Protein AF-A0A4Q6BND7-F1 (afdb_monomer)

Mean predicted aligned error: 11.12 Å

Solvent-accessible surface area (backbone atoms only — not comparable to full-atom values): 20100 Å² total; per-residue (Å²): 141,82,92,87,86,87,79,80,70,67,68,60,60,61,63,65,61,69,72,76,70,73,74,70,73,78,72,74,71,46,72,74,60,69,83,72,64,58,44,53,46,84,81,38,52,77,34,46,22,39,36,36,41,12,25,68,40,50,44,54,80,34,83,61,66,69,49,61,35,47,61,48,78,63,29,37,23,35,29,43,73,59,95,51,31,44,31,30,28,32,69,40,45,66,66,33,65,72,80,54,84,42,72,50,37,25,25,39,36,79,46,54,26,35,84,42,59,38,64,49,101,84,72,46,75,46,56,38,32,37,80,43,66,88,62,60,66,93,74,36,51,29,34,26,70,44,80,43,55,56,76,41,79,52,73,40,67,42,36,76,80,55,70,41,86,40,64,84,39,84,53,38,59,76,50,79,52,46,79,49,97,62,33,39,34,40,38,29,38,29,29,36,88,86,21,49,37,29,36,36,39,39,38,39,49,63,70,93,71,81,65,54,62,58,78,51,56,74,75,61,38,76,78,74,56,92,60,59,35,34,40,39,46,62,43,94,89,75,44,75,45,77,92,29,51,48,31,14,55,57,37,68,60,47,40,53,72,82,70,86,56,26,78,40,89,50,63,52,57,31,28,38,20,72,79,44,58,73,93,48,50,66,58,48,53,52,51,44,53,52,52,19,52,53,51,16,62,72,28,74,44,90,63,84,38,41,46,72,46,83,91,49,63,37,62,65,49,46,64,82,39,29,44,51,56,58,66,86,69,96,44,49,99,75,70,72,77,60,59,86,66,58,46,57,41,59,91,37,12,35,44,74,32

pLDDT: mean 79.33, std 15.73, range [39.25, 97.56]

Structure (mmCIF, N/CA/C/O backbone):
data_AF-A0A4Q6BND7-F1
#
_entry.id   AF-A0A4Q6BND7-F1
#
loop_
_atom_site.group_PDB
_atom_site.id
_atom_site.type_symbol
_atom_site.label_atom_id
_atom_site.label_alt_id
_atom_site.label_comp_id
_atom_site.label_asym_id
_atom_site.label_entity_id
_atom_site.label_seq_id
_atom_site.pdbx_PDB_ins_code
_atom_site.Cartn_x
_atom_site.Cartn_y
_atom_site.Cartn_z
_atom_site.occupancy
_atom_site.B_iso_or_equiv
_atom_site.auth_seq_id
_atom_site.auth_comp_id
_atom_site.auth_asym_id
_atom_site.auth_atom_id
_atom_site.pdbx_PDB_model_num
ATOM 1 N N . MET A 1 1 ? 89.573 -37.185 2.908 1.00 43.69 1 MET A N 1
ATOM 2 C CA . MET A 1 1 ? 88.536 -37.820 2.064 1.00 43.69 1 MET A CA 1
ATOM 3 C C . MET A 1 1 ? 87.326 -36.898 2.079 1.00 43.69 1 MET A C 1
ATOM 5 O O . MET A 1 1 ? 86.895 -36.527 3.160 1.00 43.69 1 MET A O 1
ATOM 9 N N . ARG A 1 2 ? 86.950 -36.347 0.918 1.00 39.25 2 ARG A N 1
ATOM 10 C CA . ARG A 1 2 ? 86.300 -35.029 0.775 1.00 39.25 2 ARG A CA 1
ATOM 11 C C . ARG A 1 2 ? 84.876 -35.176 0.213 1.00 39.25 2 ARG A C 1
ATOM 13 O O . ARG A 1 2 ? 84.673 -35.906 -0.747 1.00 39.25 2 ARG A O 1
ATOM 20 N N . ASN A 1 3 ? 83.946 -34.455 0.838 1.00 43.69 3 ASN A N 1
ATOM 21 C CA . ASN A 1 3 ? 82.496 -34.404 0.620 1.00 43.69 3 ASN A CA 1
ATOM 22 C C . ASN A 1 3 ? 82.054 -34.073 -0.821 1.00 43.69 3 ASN A C 1
ATOM 24 O O . ASN A 1 3 ? 82.437 -33.031 -1.352 1.00 43.69 3 ASN A O 1
ATOM 28 N N . GLN A 1 4 ? 81.141 -34.877 -1.381 1.00 48.81 4 GLN A N 1
ATOM 29 C CA . GLN A 1 4 ? 80.335 -34.557 -2.572 1.00 48.81 4 GLN A CA 1
ATOM 30 C C . GLN A 1 4 ? 78.923 -35.172 -2.474 1.00 48.81 4 GLN A C 1
ATOM 32 O O . GLN A 1 4 ? 78.592 -36.100 -3.197 1.00 48.81 4 GLN A O 1
ATOM 37 N N . THR A 1 5 ? 78.056 -34.649 -1.604 1.00 50.97 5 THR A N 1
ATOM 38 C CA . THR A 1 5 ? 76.613 -34.988 -1.605 1.00 50.97 5 THR A CA 1
ATOM 39 C C . THR A 1 5 ? 75.767 -33.813 -1.106 1.00 50.97 5 THR A C 1
ATOM 41 O O . THR A 1 5 ? 75.053 -33.931 -0.117 1.00 50.97 5 THR A O 1
ATOM 44 N N . PHE A 1 6 ? 75.864 -32.641 -1.748 1.00 47.72 6 PHE A N 1
ATOM 45 C CA . PHE A 1 6 ? 75.085 -31.464 -1.316 1.00 47.72 6 PHE A CA 1
ATOM 46 C C . PHE A 1 6 ? 74.582 -30.547 -2.446 1.00 47.72 6 PHE A C 1
ATOM 48 O O . PHE A 1 6 ? 74.408 -29.350 -2.235 1.00 47.72 6 PHE A O 1
ATOM 55 N N . ARG A 1 7 ? 74.355 -31.063 -3.667 1.00 45.97 7 ARG A N 1
ATOM 56 C CA . ARG A 1 7 ? 73.916 -30.215 -4.801 1.00 45.97 7 ARG A CA 1
ATOM 57 C C . ARG A 1 7 ? 72.655 -30.626 -5.574 1.00 45.97 7 ARG A C 1
ATOM 59 O O . ARG A 1 7 ? 72.237 -29.842 -6.414 1.00 45.97 7 ARG A O 1
ATOM 66 N N . SER A 1 8 ? 71.981 -31.738 -5.264 1.00 49.75 8 SER A N 1
ATOM 67 C CA . SER A 1 8 ? 70.836 -32.190 -6.092 1.00 49.75 8 SER A CA 1
ATOM 68 C C . SER A 1 8 ? 69.430 -32.041 -5.499 1.00 49.75 8 SER A C 1
ATOM 70 O O . SER A 1 8 ? 68.470 -32.258 -6.227 1.00 49.75 8 SER A O 1
ATOM 72 N N . TYR A 1 9 ? 69.262 -31.611 -4.243 1.00 43.44 9 TYR A N 1
ATOM 73 C CA . TYR A 1 9 ? 67.917 -31.468 -3.645 1.00 43.44 9 TYR A CA 1
ATOM 74 C C . TYR A 1 9 ? 67.378 -30.031 -3.593 1.00 43.44 9 TYR A C 1
ATOM 76 O O . TYR A 1 9 ? 66.191 -29.833 -3.358 1.00 43.44 9 TYR A O 1
ATOM 84 N N . PHE A 1 10 ? 68.205 -29.020 -3.877 1.00 44.06 10 PHE A N 1
ATOM 85 C CA . PHE A 1 10 ? 67.771 -27.617 -3.825 1.00 44.06 10 PHE A CA 1
ATOM 86 C C . PHE A 1 10 ? 67.097 -27.123 -5.119 1.00 44.06 10 PHE A C 1
ATOM 88 O O . PHE A 1 10 ? 66.321 -26.174 -5.077 1.00 44.06 10 PHE A O 1
ATOM 95 N N . ALA A 1 11 ? 67.337 -27.778 -6.261 1.00 43.81 11 ALA A N 1
ATOM 96 C CA . ALA A 1 11 ? 66.764 -27.361 -7.546 1.00 43.81 11 ALA A CA 1
ATOM 97 C C . ALA A 1 11 ? 65.301 -27.812 -7.740 1.00 43.81 11 ALA A C 1
ATOM 99 O O . ALA A 1 11 ? 64.524 -27.103 -8.373 1.00 43.81 11 ALA A O 1
ATOM 100 N N . TYR A 1 12 ? 64.892 -28.941 -7.149 1.00 43.22 12 TYR A N 1
ATOM 101 C CA . TYR A 1 12 ? 63.503 -29.419 -7.228 1.00 43.22 12 TYR A CA 1
ATOM 102 C C . TYR A 1 12 ? 62.572 -28.763 -6.199 1.00 43.22 12 TYR A C 1
ATOM 104 O O . TYR A 1 12 ? 61.376 -28.636 -6.449 1.00 43.22 12 TYR A O 1
ATOM 112 N N . ALA A 1 13 ? 63.110 -28.275 -5.077 1.00 45.66 13 ALA A N 1
ATOM 113 C CA . ALA A 1 13 ? 62.316 -27.581 -4.063 1.00 45.66 13 ALA A CA 1
ATOM 114 C C . ALA A 1 13 ? 61.877 -26.169 -4.501 1.00 45.66 13 ALA A C 1
ATOM 116 O O . ALA A 1 13 ? 60.840 -25.689 -4.058 1.00 45.66 13 ALA A O 1
ATOM 117 N N . ILE A 1 14 ? 62.616 -25.513 -5.403 1.00 46.81 14 ILE A N 1
ATOM 118 C CA . ILE A 1 14 ? 62.279 -24.156 -5.869 1.00 46.81 14 ILE A CA 1
ATOM 119 C C . ILE A 1 14 ? 61.264 -24.183 -7.027 1.00 46.81 14 ILE A C 1
ATOM 121 O O . ILE A 1 14 ? 60.460 -23.263 -7.151 1.00 46.81 14 ILE A O 1
ATOM 125 N N . LEU A 1 15 ? 61.208 -25.259 -7.822 1.00 41.47 15 LEU A N 1
ATOM 126 C CA . LEU A 1 15 ? 60.238 -25.374 -8.921 1.00 41.47 15 LEU A CA 1
ATOM 127 C C . LEU A 1 15 ? 58.842 -25.837 -8.455 1.00 41.47 15 LEU A C 1
ATOM 129 O O . LEU A 1 15 ? 57.842 -25.494 -9.079 1.00 41.47 15 LEU A O 1
ATOM 133 N N . ALA A 1 16 ? 58.748 -26.551 -7.327 1.00 44.09 16 ALA A N 1
ATOM 134 C CA . ALA A 1 16 ? 57.468 -26.980 -6.751 1.00 44.09 16 ALA A CA 1
ATOM 135 C C . ALA A 1 16 ? 56.734 -25.871 -5.963 1.00 44.09 16 ALA A C 1
ATOM 137 O O . ALA A 1 16 ? 55.528 -25.961 -5.745 1.00 44.09 16 ALA A O 1
ATOM 138 N N . LEU A 1 17 ? 57.432 -24.801 -5.566 1.00 43.34 17 LEU A N 1
ATOM 139 C CA . LEU A 1 17 ? 56.869 -23.687 -4.788 1.00 43.34 17 LEU A CA 1
ATOM 140 C C . LEU A 1 17 ? 56.295 -22.546 -5.648 1.00 43.34 17 LEU A C 1
ATOM 142 O O . LEU A 1 17 ? 55.628 -21.662 -5.117 1.00 43.34 17 LEU A O 1
ATOM 146 N N . ALA A 1 18 ? 56.481 -22.584 -6.971 1.00 47.03 18 ALA A N 1
ATOM 147 C CA . ALA A 1 18 ? 55.930 -21.587 -7.894 1.00 47.03 18 ALA A CA 1
ATOM 148 C C . ALA A 1 18 ? 54.492 -21.890 -8.368 1.00 47.03 18 ALA A C 1
ATOM 150 O O . ALA A 1 18 ? 53.879 -21.053 -9.024 1.00 47.03 18 ALA A O 1
ATOM 151 N N . ILE A 1 19 ? 53.931 -23.059 -8.033 1.00 50.66 19 ILE A N 1
ATOM 152 C CA . ILE A 1 19 ? 52.576 -23.464 -8.463 1.00 50.66 19 ILE A CA 1
ATOM 153 C C . ILE A 1 19 ? 51.512 -23.124 -7.395 1.00 50.66 19 ILE A C 1
ATOM 155 O O . ILE A 1 19 ? 50.320 -23.110 -7.682 1.00 50.66 19 ILE A O 1
ATOM 159 N N . ALA A 1 20 ? 51.919 -22.764 -6.172 1.00 46.38 20 ALA A N 1
ATOM 160 C CA . ALA A 1 20 ? 51.002 -22.521 -5.050 1.00 46.38 20 ALA A CA 1
ATOM 161 C C . ALA A 1 20 ? 50.682 -21.036 -4.769 1.00 46.38 20 ALA A C 1
ATOM 163 O O . ALA A 1 20 ? 49.930 -20.744 -3.843 1.00 46.38 20 ALA A O 1
ATOM 164 N N . SER A 1 21 ? 51.218 -20.086 -5.544 1.00 47.75 21 SER A N 1
ATOM 165 C CA . 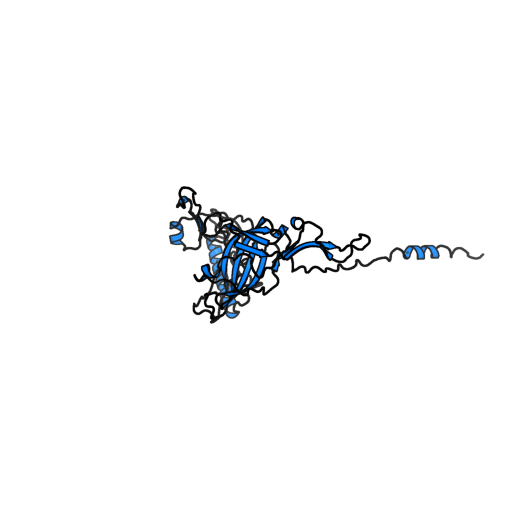SER A 1 21 ? 50.958 -18.642 -5.373 1.00 47.75 21 SER A CA 1
ATOM 166 C C . SER A 1 21 ? 50.008 -18.047 -6.419 1.00 47.75 21 SER A C 1
ATOM 168 O O . SER A 1 21 ? 49.796 -16.835 -6.450 1.00 47.75 21 SER A O 1
ATOM 170 N N . GLY A 1 22 ? 49.355 -18.888 -7.224 1.00 43.12 22 GLY A N 1
ATOM 171 C CA . GLY A 1 22 ? 48.260 -18.502 -8.114 1.00 43.12 22 GLY A CA 1
ATOM 172 C C . GLY A 1 22 ? 46.940 -18.246 -7.379 1.00 43.12 22 GLY A C 1
ATOM 173 O O . GLY A 1 22 ? 45.896 -18.716 -7.825 1.00 43.12 22 GLY A O 1
ATOM 174 N N . CYS A 1 23 ? 46.954 -17.508 -6.264 1.00 51.00 23 CYS A N 1
ATOM 175 C CA . CYS A 1 23 ? 45.744 -16.890 -5.722 1.00 51.00 23 CYS A CA 1
ATOM 176 C C . CYS A 1 23 ? 45.309 -15.786 -6.691 1.00 51.00 23 CYS A C 1
ATOM 178 O O . CYS A 1 23 ? 45.555 -14.600 -6.474 1.00 51.00 23 CYS A O 1
ATOM 180 N N . THR A 1 24 ? 44.680 -16.185 -7.796 1.00 53.09 24 THR A N 1
ATOM 181 C CA . THR A 1 24 ? 43.952 -15.264 -8.662 1.00 53.09 24 THR A CA 1
ATOM 182 C C . THR A 1 24 ? 42.834 -14.696 -7.800 1.00 53.09 24 THR A C 1
ATOM 184 O O . THR A 1 24 ? 41.859 -15.391 -7.518 1.00 53.09 24 THR A O 1
ATOM 187 N N . LYS A 1 25 ? 43.005 -13.466 -7.292 1.00 59.62 25 LYS A N 1
ATOM 188 C CA . LYS A 1 25 ? 41.937 -12.741 -6.594 1.00 59.62 25 LYS A CA 1
ATOM 189 C C . LYS A 1 25 ? 40.686 -12.849 -7.464 1.00 59.62 25 LYS A C 1
ATOM 191 O O . LYS A 1 25 ? 40.733 -12.456 -8.631 1.00 59.62 25 LYS A O 1
ATOM 196 N N . LYS A 1 26 ? 39.606 -13.428 -6.922 1.00 63.56 26 LYS A N 1
ATOM 197 C CA . LYS A 1 26 ? 38.304 -13.475 -7.597 1.00 63.56 26 LYS A CA 1
ATOM 198 C C . LYS A 1 26 ? 37.998 -12.040 -8.025 1.00 63.56 26 LYS A C 1
ATOM 200 O O . LYS A 1 26 ? 37.938 -11.163 -7.166 1.00 63.56 26 LYS A O 1
ATOM 205 N N . LYS A 1 27 ? 37.934 -11.787 -9.338 1.00 70.56 27 LYS A N 1
ATOM 206 C CA . LYS A 1 27 ? 37.613 -10.451 -9.848 1.00 70.56 27 LYS A CA 1
ATOM 207 C C . LYS A 1 27 ? 36.245 -10.076 -9.293 1.00 70.56 27 LYS A C 1
ATOM 209 O O . LYS A 1 27 ? 35.321 -10.884 -9.379 1.00 70.56 27 LYS A O 1
ATOM 214 N N . GLU A 1 28 ? 36.163 -8.898 -8.688 1.00 80.62 28 GLU A N 1
ATOM 215 C CA . GLU A 1 28 ? 34.902 -8.368 -8.183 1.00 80.62 28 GLU A CA 1
ATOM 216 C C . GLU A 1 28 ? 33.904 -8.273 -9.337 1.00 80.62 28 GLU A C 1
ATOM 218 O O . GLU A 1 28 ? 34.263 -7.925 -10.466 1.00 80.62 28 GLU A O 1
ATOM 223 N N . GLU A 1 29 ? 32.663 -8.661 -9.064 1.00 83.94 29 GLU A N 1
ATOM 224 C CA . GLU A 1 29 ? 31.601 -8.602 -10.057 1.00 83.94 29 GLU A CA 1
ATOM 225 C C . GLU A 1 29 ? 31.284 -7.139 -10.357 1.00 83.94 29 GLU A C 1
ATOM 227 O O . GLU A 1 29 ? 31.035 -6.338 -9.455 1.00 83.94 29 GLU A O 1
ATOM 232 N N . LYS A 1 30 ? 31.302 -6.784 -11.641 1.00 87.12 30 LYS A N 1
ATOM 233 C CA . LYS A 1 30 ? 30.920 -5.453 -12.096 1.00 87.12 30 LYS A CA 1
ATOM 234 C C . LYS A 1 30 ? 29.454 -5.503 -12.496 1.00 87.12 30 LYS A C 1
ATOM 236 O O . LYS A 1 30 ? 29.132 -5.969 -13.589 1.00 87.12 30 LYS A O 1
ATOM 241 N N . ASN A 1 31 ? 28.579 -5.042 -11.608 1.00 86.44 31 ASN A N 1
ATOM 242 C CA . ASN A 1 31 ? 27.159 -4.952 -11.906 1.00 86.44 31 ASN A CA 1
ATOM 243 C C . ASN A 1 31 ? 26.851 -3.661 -12.671 1.00 86.44 31 ASN A C 1
ATOM 245 O O . ASN A 1 31 ? 27.059 -2.571 -12.145 1.00 86.44 31 ASN A O 1
ATOM 249 N N . GLU A 1 32 ? 26.399 -3.788 -13.918 1.00 87.62 32 GLU A N 1
ATOM 250 C CA . GLU A 1 32 ? 25.939 -2.651 -14.726 1.00 87.62 32 GLU A CA 1
ATOM 251 C C . GLU A 1 32 ? 24.411 -2.482 -14.683 1.00 87.62 32 GLU A C 1
ATOM 253 O O . GLU A 1 32 ? 23.882 -1.565 -15.303 1.00 87.62 32 GLU A O 1
ATOM 258 N N . VAL A 1 33 ? 23.703 -3.335 -13.936 1.00 85.88 33 VAL A N 1
ATOM 259 C CA . VAL A 1 33 ? 22.253 -3.256 -13.742 1.00 85.88 33 VAL A CA 1
ATOM 260 C C . VAL A 1 33 ? 21.954 -2.487 -12.460 1.00 85.88 33 VAL A C 1
ATOM 262 O O . VAL A 1 33 ? 22.412 -2.873 -11.383 1.00 85.88 33 VAL A O 1
ATOM 265 N N . ASP A 1 34 ? 21.152 -1.427 -12.562 1.00 80.81 34 ASP A N 1
ATOM 266 C CA . ASP A 1 34 ? 20.649 -0.702 -11.393 1.00 80.81 34 ASP A CA 1
ATOM 267 C C . ASP A 1 34 ? 19.683 -1.601 -10.593 1.00 80.81 34 ASP A C 1
ATOM 269 O O . ASP A 1 34 ? 18.616 -1.949 -11.110 1.00 80.81 34 ASP A O 1
ATOM 273 N N . PRO A 1 35 ? 20.029 -2.000 -9.351 1.00 72.81 35 PRO A N 1
ATOM 274 C CA . PRO A 1 35 ? 19.215 -2.907 -8.546 1.00 72.81 35 PRO A CA 1
ATOM 275 C C . PRO A 1 35 ? 17.874 -2.308 -8.108 1.00 72.81 35 PRO A C 1
ATOM 277 O O . PRO A 1 35 ? 16.976 -3.065 -7.757 1.00 72.81 35 PRO A O 1
ATOM 280 N N . ASN A 1 36 ? 17.719 -0.982 -8.135 1.00 70.06 36 ASN A N 1
ATOM 281 C CA . ASN A 1 36 ? 16.496 -0.306 -7.697 1.00 70.06 36 ASN A CA 1
ATOM 282 C C . ASN A 1 36 ? 15.541 0.004 -8.859 1.00 70.06 36 ASN A C 1
ATOM 284 O O . ASN A 1 36 ? 14.476 0.578 -8.651 1.00 70.06 36 ASN A O 1
ATOM 288 N N . ALA A 1 37 ? 15.918 -0.354 -10.087 1.00 80.75 37 ALA A N 1
ATOM 289 C CA . ALA A 1 37 ? 15.203 0.037 -11.294 1.00 80.75 37 ALA A CA 1
ATOM 290 C C . ALA A 1 37 ? 14.405 -1.109 -11.935 1.00 80.75 37 ALA A C 1
ATOM 292 O O . ALA A 1 37 ? 14.101 -1.015 -13.122 1.00 80.75 37 ALA A O 1
ATOM 293 N N . TYR A 1 38 ? 14.102 -2.209 -11.233 1.00 91.44 38 TYR A N 1
ATOM 294 C CA . TYR A 1 38 ? 13.343 -3.323 -11.818 1.00 91.44 38 TYR A CA 1
ATOM 295 C C . TYR A 1 38 ? 12.556 -4.157 -10.810 1.00 91.44 38 TYR A C 1
ATOM 297 O O . TYR A 1 38 ? 12.857 -4.189 -9.622 1.00 91.44 38 TYR A O 1
ATOM 305 N N . LEU A 1 39 ? 11.558 -4.874 -11.327 1.00 93.38 39 LEU A N 1
ATOM 306 C CA . LEU A 1 39 ? 10.695 -5.790 -10.591 1.00 93.38 39 LEU A CA 1
ATOM 307 C C . LEU A 1 39 ? 10.926 -7.224 -11.067 1.00 93.38 39 LEU A C 1
ATOM 309 O O . LEU A 1 39 ? 11.036 -7.457 -12.272 1.00 93.38 39 LEU A O 1
ATOM 313 N N . GLN A 1 40 ? 10.941 -8.196 -10.156 1.00 94.69 40 GLN A N 1
ATOM 314 C CA . GLN A 1 40 ? 10.890 -9.603 -10.544 1.00 94.69 40 GLN A CA 1
ATOM 315 C C . GLN A 1 40 ? 9.438 -10.004 -10.834 1.00 94.69 40 GLN A C 1
ATOM 317 O O . GLN A 1 40 ? 8.542 -9.790 -10.019 1.00 94.69 40 GLN A O 1
ATOM 322 N N . VAL A 1 41 ? 9.191 -10.611 -11.996 1.00 95.75 41 VAL A N 1
ATOM 323 C CA . VAL A 1 41 ? 7.835 -10.952 -12.463 1.00 95.75 41 VAL A CA 1
ATOM 324 C C . VAL A 1 41 ? 7.121 -11.886 -11.480 1.00 95.75 41 VAL A C 1
ATOM 326 O O . VAL A 1 41 ? 5.936 -11.706 -11.211 1.00 95.75 41 VAL A O 1
ATOM 329 N N . SER A 1 42 ? 7.836 -12.843 -10.880 1.00 95.19 42 SER A N 1
ATOM 330 C CA . SER A 1 42 ? 7.275 -13.788 -9.898 1.00 95.19 42 SER A CA 1
ATOM 331 C C . SER A 1 42 ? 6.753 -13.138 -8.619 1.00 95.19 42 SER A C 1
ATOM 333 O O . SER A 1 42 ? 5.946 -13.746 -7.912 1.00 95.19 42 SER A O 1
ATOM 335 N N . ASP A 1 43 ? 7.224 -11.931 -8.312 1.00 93.38 43 ASP A N 1
ATOM 336 C CA . ASP A 1 43 ? 6.889 -11.236 -7.071 1.00 93.38 43 ASP A CA 1
ATOM 337 C C . ASP A 1 43 ? 5.545 -10.512 -7.192 1.00 93.38 43 ASP A C 1
ATOM 339 O O . ASP A 1 43 ? 4.948 -10.151 -6.180 1.00 93.38 43 ASP A O 1
ATOM 343 N N . VAL A 1 44 ? 5.028 -10.367 -8.420 1.00 95.38 44 VAL A N 1
ATOM 344 C CA . VAL A 1 44 ? 3.736 -9.727 -8.696 1.00 95.38 44 VAL A CA 1
ATOM 345 C C . VAL A 1 44 ? 2.760 -10.583 -9.488 1.00 95.38 44 VAL A C 1
ATOM 347 O O . VAL A 1 44 ? 1.569 -10.515 -9.218 1.00 95.38 44 VAL A O 1
ATOM 350 N N . GLN A 1 45 ? 3.205 -11.402 -10.440 1.00 96.00 45 GLN A N 1
ATOM 351 C CA . GLN A 1 45 ? 2.298 -12.127 -11.330 1.00 96.00 45 GLN A CA 1
ATOM 352 C C . GLN A 1 45 ? 1.327 -13.018 -10.540 1.00 96.00 45 GLN A C 1
ATOM 354 O O . GLN A 1 45 ? 1.754 -13.894 -9.784 1.00 96.00 45 GLN A O 1
ATOM 359 N N . HIS A 1 46 ? 0.021 -12.804 -10.734 1.00 94.38 46 HIS A N 1
ATOM 360 C CA . HIS A 1 46 ? -1.074 -13.488 -10.028 1.00 94.38 46 HIS A CA 1
ATOM 361 C C . HIS A 1 46 ? -1.038 -13.348 -8.499 1.00 94.38 46 HIS A C 1
ATOM 363 O O . HIS A 1 46 ? -1.665 -14.124 -7.774 1.00 94.38 46 HIS A O 1
ATOM 369 N N . LYS A 1 47 ? -0.285 -12.376 -7.976 1.00 94.81 47 LYS A N 1
ATOM 370 C CA . LYS A 1 47 ? -0.270 -12.056 -6.551 1.00 94.81 47 LYS A CA 1
ATOM 371 C C . LYS A 1 47 ? -1.363 -11.048 -6.243 1.00 94.81 47 LYS A C 1
ATOM 373 O O . LYS A 1 47 ? -1.660 -10.161 -7.045 1.00 94.81 47 LYS A O 1
ATOM 378 N N . LYS A 1 48 ? -1.952 -11.208 -5.059 1.00 93.69 48 LYS A N 1
ATOM 379 C CA . LYS A 1 48 ? -2.955 -10.296 -4.525 1.00 93.69 48 LYS A CA 1
ATOM 380 C C . LYS A 1 48 ? -2.291 -9.217 -3.679 1.00 93.69 48 LYS A C 1
ATOM 382 O O . LYS A 1 48 ? -1.403 -9.521 -2.881 1.00 93.69 48 LYS A O 1
ATOM 387 N N . PHE A 1 49 ? -2.756 -7.986 -3.825 1.00 93.50 49 PHE A N 1
ATOM 388 C CA . PHE A 1 49 ? -2.302 -6.831 -3.064 1.00 93.50 49 PHE A CA 1
ATOM 389 C C . PHE A 1 49 ? -3.503 -6.061 -2.535 1.00 93.50 49 PHE A C 1
ATOM 391 O O . PHE A 1 49 ? -4.505 -5.928 -3.233 1.00 93.50 49 PHE A O 1
ATOM 398 N N . TYR A 1 50 ? -3.380 -5.512 -1.335 1.00 91.00 50 TYR A N 1
ATOM 399 C CA . TYR A 1 50 ? -4.170 -4.362 -0.935 1.00 91.00 50 TYR A CA 1
ATOM 400 C C . TYR A 1 50 ? -3.633 -3.137 -1.672 1.00 91.00 50 TYR A C 1
ATOM 402 O O . TYR A 1 50 ? -2.438 -2.834 -1.579 1.00 91.00 50 TYR A O 1
ATOM 410 N N . PHE A 1 51 ? -4.499 -2.477 -2.437 1.00 90.00 51 PHE A N 1
ATOM 411 C CA . PHE A 1 51 ? -4.159 -1.279 -3.194 1.00 90.00 51 PHE A CA 1
ATOM 412 C C . PHE A 1 51 ? -4.698 -0.063 -2.452 1.00 90.00 51 PHE A C 1
ATOM 414 O O . PHE A 1 51 ? -5.910 0.128 -2.369 1.00 90.00 51 PHE A O 1
ATOM 421 N N . SER A 1 52 ? -3.809 0.813 -1.995 1.00 87.75 52 SER A N 1
ATOM 422 C CA . SER A 1 52 ? -4.199 2.096 -1.416 1.00 87.75 52 SER A CA 1
ATOM 423 C C . SER A 1 52 ? -3.431 3.252 -2.041 1.00 87.75 52 SER A C 1
ATOM 425 O O . SER A 1 52 ? -2.319 3.098 -2.553 1.00 87.75 52 SER A O 1
ATOM 427 N N . ARG A 1 53 ? -4.042 4.435 -2.024 1.00 86.75 53 ARG A N 1
ATOM 428 C CA . ARG A 1 53 ? -3.400 5.677 -2.462 1.00 86.75 53 ARG A CA 1
ATOM 429 C C . ARG A 1 53 ? -3.729 6.789 -1.485 1.00 86.75 53 ARG A C 1
ATOM 431 O O . ARG A 1 53 ? -4.905 7.085 -1.291 1.00 86.75 53 ARG A O 1
ATOM 438 N N . GLY A 1 54 ? -2.711 7.393 -0.883 1.00 85.12 54 GLY A N 1
ATOM 439 C CA . GLY A 1 54 ? -2.846 8.476 0.087 1.00 85.12 54 GLY A CA 1
ATOM 440 C C . GLY A 1 54 ? -2.267 9.795 -0.390 1.00 85.12 54 GLY A C 1
ATOM 441 O O . GLY A 1 54 ? -1.269 9.817 -1.105 1.00 85.12 54 GLY A O 1
ATOM 442 N N . ALA A 1 55 ? -2.902 10.899 -0.003 1.00 83.94 55 ALA A N 1
ATOM 443 C CA . ALA A 1 55 ? -2.341 12.234 -0.141 1.00 83.94 55 ALA A CA 1
ATOM 444 C C . ALA A 1 55 ? -1.222 12.412 0.891 1.00 83.94 55 ALA A C 1
ATOM 446 O O . ALA A 1 55 ? -1.463 12.337 2.092 1.00 83.94 55 ALA A O 1
ATOM 447 N N . GLU A 1 56 ? -0.004 12.651 0.420 1.00 85.06 56 GLU A N 1
ATOM 448 C CA . GLU A 1 56 ? 1.139 12.999 1.273 1.00 85.06 56 GLU A CA 1
ATOM 449 C C . GLU A 1 56 ? 1.237 14.513 1.460 1.00 85.06 56 GLU A C 1
ATOM 451 O O . GLU A 1 56 ? 1.609 14.989 2.526 1.00 85.06 56 GLU A O 1
ATOM 456 N N . ASP A 1 57 ? 0.866 15.275 0.430 1.00 85.12 57 ASP A N 1
ATOM 457 C CA . ASP A 1 57 ? 0.925 16.733 0.428 1.00 85.12 57 ASP A CA 1
ATOM 458 C C . ASP A 1 57 ? -0.095 17.310 -0.568 1.00 85.12 57 ASP A C 1
ATOM 460 O O . ASP A 1 57 ? -0.474 16.653 -1.540 1.00 85.12 57 ASP A O 1
ATOM 464 N N . ALA A 1 58 ? -0.549 18.537 -0.332 1.00 82.88 58 ALA A N 1
ATOM 465 C CA . ALA A 1 58 ? -1.458 19.270 -1.207 1.00 82.88 58 ALA A CA 1
ATOM 466 C C . ALA A 1 58 ? -1.264 20.779 -1.019 1.00 82.88 58 ALA A C 1
ATOM 468 O O . ALA A 1 58 ? -0.970 21.241 0.083 1.00 82.88 58 ALA A O 1
ATOM 469 N N . SER A 1 59 ? -1.462 21.573 -2.077 1.00 82.31 59 SER A N 1
ATOM 470 C CA . SER A 1 59 ? -1.428 23.036 -1.935 1.00 82.31 59 SER A CA 1
ATOM 471 C C . SER A 1 59 ? -2.514 23.532 -0.963 1.00 82.31 59 SER A C 1
ATOM 473 O O . SER A 1 59 ? -3.610 22.973 -0.910 1.00 82.31 59 SER A O 1
ATOM 475 N N . SER A 1 60 ? -2.235 24.581 -0.177 1.00 75.88 60 SER A N 1
ATOM 476 C CA . SER A 1 60 ? -3.193 25.129 0.812 1.00 75.88 60 SER A CA 1
ATOM 477 C C . SER A 1 60 ? -4.497 25.619 0.200 1.00 75.88 60 SER A C 1
ATOM 479 O O . SER A 1 60 ? -5.550 25.613 0.834 1.00 75.88 60 SER A O 1
ATOM 481 N N . ASP A 1 61 ? -4.402 26.081 -1.035 1.00 75.44 61 ASP A N 1
ATOM 482 C CA . ASP A 1 61 ? -5.474 26.629 -1.845 1.00 75.44 61 ASP A CA 1
ATOM 483 C C . ASP A 1 61 ? -6.110 25.581 -2.767 1.00 75.44 61 ASP A C 1
ATOM 485 O O . ASP A 1 61 ? -6.890 25.945 -3.649 1.00 75.44 61 ASP A O 1
ATOM 489 N N . ASN A 1 62 ? -5.788 24.291 -2.586 1.00 79.31 62 ASN A N 1
ATOM 490 C CA . ASN A 1 62 ? -6.267 23.258 -3.491 1.00 79.31 62 ASN A CA 1
ATOM 491 C C . ASN A 1 62 ? -7.805 23.251 -3.552 1.00 79.31 62 ASN A C 1
ATOM 493 O O . ASN A 1 62 ? -8.513 23.139 -2.548 1.00 79.31 62 ASN A O 1
ATOM 497 N N . LEU A 1 63 ? -8.332 23.358 -4.769 1.00 76.31 63 LEU A N 1
ATOM 498 C CA . LEU A 1 63 ? -9.769 23.456 -5.035 1.00 76.31 63 LEU A CA 1
ATOM 499 C C . LEU A 1 63 ? -10.479 22.110 -4.886 1.00 76.31 63 LEU A C 1
ATOM 501 O O . LEU A 1 63 ? -11.706 22.048 -4.805 1.00 76.31 63 LEU A O 1
ATOM 505 N N . ILE A 1 64 ? -9.701 21.029 -4.862 1.00 74.12 64 ILE A N 1
ATOM 506 C CA . ILE A 1 64 ? -10.203 19.661 -4.822 1.00 74.12 64 ILE A CA 1
ATOM 507 C C . ILE A 1 64 ? -10.339 19.121 -3.406 1.00 74.12 64 ILE A C 1
ATOM 509 O O . ILE A 1 64 ? -10.661 17.952 -3.283 1.00 74.12 64 ILE A O 1
ATOM 513 N N . GLY A 1 65 ? -10.072 19.919 -2.365 1.00 72.31 65 GLY A N 1
ATOM 514 C CA . GLY A 1 65 ? -10.162 19.520 -0.959 1.00 72.31 65 GLY A CA 1
ATOM 515 C C . GLY A 1 65 ? -9.322 18.296 -0.578 1.00 72.31 65 GLY A C 1
ATOM 516 O O . GLY A 1 65 ? -9.717 17.563 0.324 1.00 72.31 65 GLY A O 1
ATOM 517 N N . ALA A 1 66 ? -8.203 18.055 -1.263 1.00 76.81 66 ALA A N 1
ATOM 518 C CA . ALA A 1 66 ? -7.226 17.051 -0.877 1.00 76.81 66 ALA A CA 1
ATOM 519 C C . ALA A 1 66 ? -6.659 17.388 0.506 1.00 76.81 66 ALA A C 1
ATOM 521 O O . ALA A 1 66 ? -6.232 18.518 0.760 1.00 76.81 66 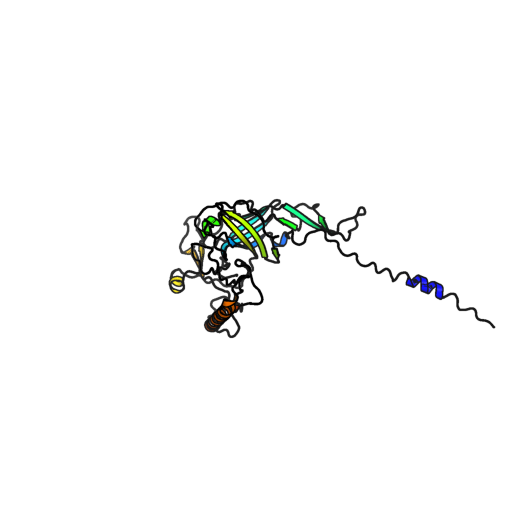ALA A O 1
ATOM 522 N N . VAL A 1 67 ? -6.669 16.395 1.393 1.00 77.06 67 VAL A N 1
ATOM 523 C CA . VAL A 1 67 ? -6.192 16.520 2.770 1.00 77.06 67 VAL A CA 1
ATOM 524 C C . VAL A 1 67 ? -5.060 15.519 2.970 1.00 77.06 67 VAL A C 1
ATOM 526 O O . VAL A 1 67 ? -5.308 14.319 2.830 1.00 77.06 67 VAL A O 1
ATOM 529 N N . PRO A 1 68 ? -3.836 15.976 3.288 1.00 79.38 68 PRO A N 1
ATOM 530 C CA . PRO A 1 68 ? -2.735 15.084 3.622 1.00 79.38 68 PRO A CA 1
ATOM 531 C C . PRO A 1 68 ? -3.123 14.086 4.719 1.00 79.38 68 PRO A C 1
ATOM 533 O O . PRO A 1 68 ? -3.749 14.446 5.717 1.00 79.38 68 PRO A O 1
ATOM 536 N N . GLY A 1 69 ? -2.778 12.819 4.514 1.00 74.44 69 GLY A N 1
ATOM 537 C CA . GLY A 1 69 ? -3.151 11.699 5.378 1.00 74.44 69 GLY A CA 1
ATOM 538 C C . GLY A 1 69 ? -4.484 11.055 5.043 1.00 74.44 69 GLY A C 1
ATOM 539 O O . GLY A 1 69 ? -4.767 9.971 5.544 1.00 74.44 69 GLY A O 1
ATOM 540 N N . PHE A 1 70 ? -5.283 11.664 4.167 1.00 77.19 70 PHE A N 1
ATOM 541 C CA . PHE A 1 70 ? -6.412 10.965 3.583 1.00 77.19 70 PHE A CA 1
ATOM 542 C C . PHE A 1 70 ? -5.940 10.059 2.443 1.00 77.19 70 PHE A C 1
ATOM 544 O O . PHE A 1 70 ? -5.241 10.471 1.520 1.00 77.19 70 PHE A O 1
ATOM 551 N N . SER A 1 71 ? -6.378 8.816 2.496 1.00 78.44 71 SER A N 1
ATOM 552 C CA . SER A 1 71 ? -6.140 7.735 1.563 1.00 78.44 71 SER A CA 1
ATOM 553 C C . SER A 1 71 ? -7.443 7.080 1.143 1.00 78.44 71 SER A C 1
ATOM 555 O O . SER A 1 71 ? -8.439 7.062 1.870 1.00 78.44 71 SER A O 1
ATOM 557 N N . GLN A 1 72 ? -7.425 6.572 -0.080 1.00 78.88 72 GLN A N 1
ATOM 558 C CA . GLN A 1 72 ? -8.463 5.723 -0.621 1.00 78.88 72 GLN A CA 1
ATOM 559 C C . GLN A 1 72 ? -7.953 4.289 -0.631 1.00 78.88 72 GLN A C 1
ATOM 561 O O . GLN A 1 72 ? -6.874 4.008 -1.161 1.00 78.88 72 GLN A O 1
ATOM 566 N N . ASP A 1 73 ? -8.768 3.396 -0.087 1.00 80.81 73 ASP A N 1
ATOM 567 C CA . ASP A 1 73 ? -8.621 1.959 -0.249 1.00 80.81 73 ASP A CA 1
ATOM 568 C C . ASP A 1 73 ? -9.369 1.527 -1.518 1.00 80.81 73 ASP A C 1
ATOM 570 O O . ASP A 1 73 ? -10.572 1.765 -1.666 1.00 80.81 73 ASP A O 1
ATOM 574 N N . PHE A 1 74 ? -8.647 0.936 -2.467 1.00 81.25 74 PHE A N 1
ATOM 575 C CA . PHE A 1 74 ? -9.217 0.383 -3.695 1.00 81.25 74 PHE A CA 1
ATOM 576 C C . PHE A 1 74 ? -9.546 -1.113 -3.562 1.00 81.25 74 PHE A C 1
ATOM 578 O O . PHE A 1 74 ? -10.034 -1.731 -4.515 1.00 81.25 74 PHE A O 1
ATOM 585 N N . GLY A 1 75 ? -9.328 -1.686 -2.379 1.00 82.06 75 GLY A N 1
ATOM 586 C CA . GLY A 1 75 ? -9.575 -3.077 -2.058 1.00 82.06 75 GLY A CA 1
ATOM 587 C C . GLY A 1 75 ? -8.432 -3.993 -2.469 1.00 82.06 75 GLY A C 1
ATOM 588 O O . GLY A 1 75 ? -7.269 -3.597 -2.597 1.00 82.06 75 GLY A O 1
ATOM 589 N N . VAL A 1 76 ? -8.790 -5.258 -2.683 1.00 88.12 76 VAL A N 1
ATOM 590 C CA . VAL A 1 76 ? -7.842 -6.289 -3.099 1.00 88.12 76 VAL A CA 1
ATOM 591 C C . VAL A 1 76 ? -7.788 -6.338 -4.621 1.00 88.12 76 VAL A C 1
ATOM 593 O O . VAL A 1 76 ? -8.810 -6.503 -5.297 1.00 88.12 76 VAL A O 1
ATOM 596 N N . VAL A 1 77 ? -6.575 -6.249 -5.156 1.00 90.25 77 VAL A N 1
ATOM 597 C CA . VAL A 1 77 ? -6.274 -6.404 -6.579 1.00 90.25 77 VAL A CA 1
ATOM 598 C C . VAL A 1 77 ? -5.406 -7.621 -6.829 1.00 90.25 77 VAL A C 1
ATOM 600 O O . VAL A 1 77 ? -4.556 -7.958 -6.013 1.00 90.25 77 VAL A O 1
ATOM 603 N N . GLU A 1 78 ? -5.571 -8.249 -7.985 1.00 94.00 78 GLU A N 1
ATOM 604 C CA . GLU A 1 78 ? -4.617 -9.209 -8.529 1.00 94.00 78 GLU A CA 1
ATOM 605 C C . GLU A 1 78 ? -3.769 -8.536 -9.610 1.00 94.00 78 GLU A C 1
ATOM 607 O O . GLU A 1 78 ? -4.296 -7.884 -10.517 1.00 94.00 78 GLU A O 1
ATOM 612 N N . ALA A 1 79 ? -2.452 -8.702 -9.519 1.00 95.56 79 ALA A N 1
ATOM 613 C CA . ALA A 1 79 ? -1.530 -8.202 -10.525 1.00 95.56 79 ALA A CA 1
ATOM 614 C C . ALA A 1 79 ? -1.410 -9.162 -11.720 1.00 95.56 79 ALA A C 1
ATOM 616 O O . ALA A 1 79 ? -1.259 -10.377 -11.572 1.00 95.56 79 ALA A O 1
ATOM 617 N N . ARG A 1 80 ? -1.427 -8.593 -12.925 1.00 96.06 80 ARG A N 1
ATOM 618 C CA . ARG A 1 80 ? -1.270 -9.289 -14.201 1.00 96.06 80 ARG A CA 1
ATOM 619 C C . ARG A 1 80 ? -0.241 -8.565 -15.055 1.00 96.06 80 ARG A C 1
ATOM 621 O O . ARG A 1 80 ? -0.425 -7.411 -15.423 1.00 96.06 80 ARG A O 1
ATOM 628 N N . VAL A 1 81 ? 0.817 -9.276 -15.401 1.00 97.38 81 VAL A N 1
ATOM 629 C CA . VAL A 1 81 ? 1.870 -8.848 -16.314 1.00 97.38 81 VAL A CA 1
ATOM 630 C C . VAL A 1 81 ? 1.486 -9.262 -17.730 1.00 97.38 81 VAL A C 1
ATOM 632 O O . VAL A 1 81 ? 1.115 -10.408 -17.989 1.00 97.38 81 VAL A O 1
ATOM 635 N N . THR A 1 82 ? 1.568 -8.306 -18.642 1.00 96.62 82 THR A N 1
ATOM 636 C CA . THR A 1 82 ? 1.461 -8.500 -20.090 1.00 96.62 82 THR A CA 1
ATOM 637 C C . THR A 1 82 ? 2.785 -8.092 -20.741 1.00 96.62 82 THR A C 1
ATOM 639 O O . THR A 1 82 ? 3.730 -7.757 -20.035 1.00 96.62 82 THR A O 1
ATOM 642 N N . GLU A 1 83 ? 2.867 -8.096 -22.072 1.00 97.00 83 GLU A N 1
ATOM 643 C CA . GLU A 1 83 ? 4.067 -7.631 -22.786 1.00 97.00 83 GLU A CA 1
ATOM 644 C C . GLU A 1 83 ? 4.341 -6.130 -22.597 1.00 97.00 83 GLU A C 1
ATOM 646 O O . GLU A 1 83 ? 5.484 -5.686 -22.664 1.00 97.00 83 GLU A O 1
ATOM 651 N N . SER A 1 84 ? 3.290 -5.330 -22.399 1.00 96.44 84 SER A N 1
ATOM 652 C CA . SER A 1 84 ? 3.383 -3.865 -22.406 1.00 96.44 84 SER A CA 1
ATOM 653 C C . SER A 1 84 ? 2.857 -3.198 -21.143 1.00 96.44 84 SER A C 1
ATOM 655 O O . SER A 1 84 ? 3.040 -1.994 -20.980 1.00 96.44 84 SER A O 1
ATOM 657 N N . GLU A 1 85 ? 2.185 -3.936 -20.262 1.00 96.00 85 GLU A N 1
ATOM 658 C CA . GLU A 1 85 ? 1.496 -3.385 -19.095 1.00 96.00 85 GLU A CA 1
ATOM 659 C C . GLU A 1 85 ? 1.541 -4.314 -17.877 1.00 96.00 85 GLU A C 1
ATOM 661 O O . GLU A 1 85 ? 1.331 -5.526 -17.994 1.00 96.00 85 GLU A O 1
ATOM 666 N N . LEU A 1 86 ? 1.728 -3.716 -16.700 1.00 96.06 86 LEU A N 1
ATOM 667 C CA . LEU A 1 86 ? 1.433 -4.296 -15.395 1.00 96.06 86 LEU A CA 1
ATOM 668 C C . LEU A 1 86 ? 0.059 -3.791 -14.945 1.00 96.06 86 LEU A C 1
ATOM 670 O O . LEU A 1 86 ? -0.095 -2.631 -14.566 1.00 96.06 86 LEU A O 1
ATOM 674 N N . GLN A 1 87 ? -0.928 -4.678 -14.982 1.00 94.88 87 GLN A N 1
ATOM 675 C CA . GLN A 1 87 ? -2.318 -4.395 -14.645 1.00 94.88 87 GLN A CA 1
ATOM 676 C C . GLN A 1 87 ? -2.636 -4.845 -13.222 1.00 94.88 87 GLN A C 1
ATOM 678 O O . GLN A 1 87 ? -2.230 -5.925 -12.803 1.00 94.88 87 GLN A O 1
ATOM 683 N N . PHE A 1 88 ? -3.434 -4.058 -12.511 1.00 93.06 88 PHE A N 1
ATOM 684 C CA . PHE A 1 88 ? -4.022 -4.400 -11.222 1.00 93.06 88 PHE A CA 1
ATOM 685 C C . PHE A 1 88 ? -5.531 -4.506 -11.401 1.00 93.06 88 PHE A C 1
ATOM 687 O O . PHE A 1 88 ? -6.229 -3.509 -11.615 1.00 93.06 88 PHE A O 1
ATOM 694 N N . ILE A 1 89 ? -6.020 -5.742 -11.375 1.00 90.44 89 ILE A N 1
ATOM 695 C CA . ILE A 1 89 ? -7.427 -6.061 -11.585 1.00 90.44 89 ILE A CA 1
ATOM 696 C C . ILE A 1 89 ? -8.089 -6.220 -10.235 1.00 90.44 89 ILE A C 1
ATOM 698 O O . ILE A 1 89 ? -7.643 -7.012 -9.410 1.00 90.44 89 ILE A O 1
ATOM 702 N N . GLN A 1 90 ? -9.167 -5.484 -10.023 1.00 85.56 90 GLN A N 1
ATOM 703 C CA . GLN A 1 90 ? -9.941 -5.590 -8.805 1.00 85.56 90 GLN A CA 1
ATOM 704 C C . GLN A 1 90 ? -10.552 -6.986 -8.693 1.00 85.56 90 GLN A C 1
ATOM 706 O O . GLN A 1 90 ? -11.262 -7.440 -9.590 1.00 85.56 90 GLN A O 1
ATOM 711 N N . VAL A 1 91 ? -10.253 -7.667 -7.590 1.00 82.81 91 VAL A N 1
ATOM 712 C CA . VAL A 1 91 ? -10.877 -8.949 -7.236 1.00 82.81 91 VAL A CA 1
ATOM 713 C C . VAL A 1 91 ? -11.887 -8.772 -6.107 1.00 82.81 91 VAL A C 1
ATOM 715 O O . VAL A 1 91 ? -12.802 -9.582 -5.976 1.00 82.81 91 VAL A O 1
ATOM 718 N N . PHE A 1 92 ? -11.767 -7.684 -5.338 1.00 72.44 92 PHE A N 1
ATOM 719 C CA . PHE A 1 92 ? -12.705 -7.319 -4.286 1.00 72.44 92 PHE A CA 1
ATOM 720 C C . PHE A 1 92 ? -12.818 -5.793 -4.124 1.00 72.44 92 PHE A C 1
ATOM 722 O O . PHE A 1 92 ? -11.797 -5.107 -4.093 1.00 72.44 92 PHE A O 1
ATOM 729 N N . VAL A 1 93 ? -14.043 -5.270 -3.948 1.00 66.50 93 VAL A N 1
ATOM 730 C CA . VAL A 1 93 ? -14.313 -3.850 -3.635 1.00 66.50 93 VAL A CA 1
ATOM 731 C C . VAL A 1 93 ? -14.981 -3.730 -2.260 1.00 66.50 93 VAL A C 1
ATOM 733 O O . VAL A 1 93 ? -16.079 -4.272 -2.095 1.00 66.50 93 VAL A O 1
ATOM 736 N N . PRO A 1 94 ? -14.407 -2.997 -1.290 1.00 60.94 94 PRO A N 1
ATOM 737 C CA . PRO A 1 94 ? -15.108 -2.654 -0.053 1.00 60.94 94 PRO A CA 1
ATOM 738 C C . PRO A 1 94 ? -16.430 -1.939 -0.369 1.00 60.94 94 PRO A C 1
ATOM 740 O O . PRO A 1 94 ? -16.445 -0.986 -1.147 1.00 60.94 94 PRO A O 1
ATOM 743 N N . ASN A 1 95 ? -17.549 -2.400 0.200 1.00 62.78 95 ASN A N 1
ATOM 744 C CA . ASN A 1 95 ? -18.892 -1.822 0.017 1.00 62.78 95 ASN A CA 1
ATOM 745 C C . ASN A 1 95 ? -19.438 -1.842 -1.431 1.00 62.78 95 ASN A C 1
ATOM 747 O O . ASN A 1 95 ? -20.517 -1.305 -1.695 1.00 62.78 95 ASN A O 1
ATOM 751 N N . GLY A 1 96 ? -18.720 -2.466 -2.372 1.00 59.41 96 GLY A N 1
ATOM 752 C CA . GLY A 1 96 ? -19.087 -2.549 -3.785 1.00 59.41 96 GLY A CA 1
ATOM 753 C C . GLY A 1 96 ? -19.810 -3.845 -4.154 1.00 59.41 96 GLY A C 1
ATOM 754 O O . GLY A 1 96 ? -20.121 -4.683 -3.309 1.00 59.41 96 GLY A O 1
ATOM 755 N N . ARG A 1 97 ? -20.109 -4.001 -5.447 1.00 59.34 97 ARG A N 1
ATOM 756 C CA . ARG A 1 97 ? -2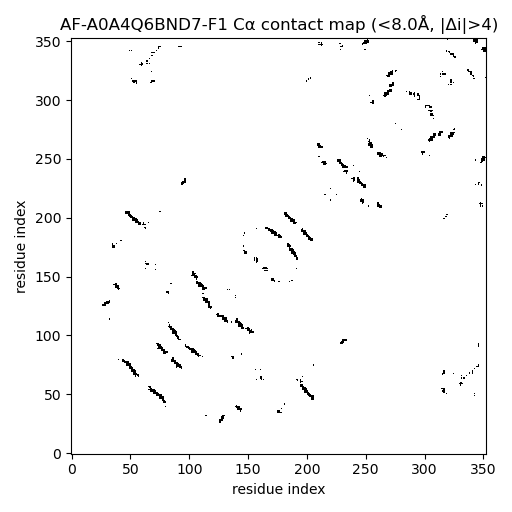0.676 -5.240 -5.999 1.00 59.34 97 ARG A CA 1
ATOM 757 C C . ARG A 1 97 ? -19.576 -6.294 -6.102 1.00 59.34 97 ARG A C 1
ATOM 759 O O . ARG A 1 97 ? -18.490 -5.995 -6.598 1.00 59.34 97 ARG A O 1
ATOM 766 N N . THR A 1 98 ? -19.845 -7.524 -5.667 1.00 54.50 98 THR A N 1
ATOM 767 C CA . THR A 1 98 ? -18.924 -8.640 -5.909 1.00 54.50 98 THR A CA 1
ATOM 768 C C . THR A 1 98 ? -18.837 -8.910 -7.418 1.00 54.50 98 THR A C 1
ATOM 770 O O . THR A 1 98 ? -19.859 -9.035 -8.085 1.00 54.50 98 THR A O 1
ATOM 773 N N . ALA A 1 99 ? -17.605 -8.998 -7.932 1.00 54.44 99 ALA A N 1
ATOM 774 C CA . ALA A 1 99 ? -17.226 -9.195 -9.336 1.00 54.44 99 ALA A CA 1
ATOM 775 C C . ALA A 1 99 ? -17.444 -7.998 -10.287 1.00 54.44 99 ALA A C 1
ATOM 777 O O . ALA A 1 99 ? -18.301 -8.003 -11.170 1.00 54.44 99 ALA A O 1
ATOM 778 N N . THR A 1 100 ? -16.524 -7.036 -10.229 1.00 56.34 100 THR A N 1
ATOM 779 C CA . THR A 1 100 ? -16.089 -6.320 -11.434 1.00 56.34 100 THR A CA 1
ATOM 780 C C . THR A 1 100 ? -14.606 -6.606 -11.636 1.00 56.34 100 THR A C 1
ATOM 782 O O . THR A 1 100 ? -13.790 -6.093 -10.881 1.00 56.34 100 THR A O 1
ATOM 785 N N . ASN A 1 101 ? -14.249 -7.401 -12.657 1.00 69.69 101 ASN A N 1
ATOM 786 C CA . ASN A 1 101 ? -12.863 -7.594 -13.128 1.00 69.69 101 ASN A CA 1
ATOM 787 C C . ASN A 1 101 ? -12.339 -6.307 -13.795 1.00 69.69 101 ASN A C 1
ATOM 789 O O . ASN A 1 101 ? -11.891 -6.307 -14.944 1.00 69.69 101 ASN A O 1
ATOM 793 N N . GLN A 1 102 ? -12.475 -5.182 -13.105 1.00 82.00 102 GLN A N 1
ATOM 794 C CA . GLN A 1 102 ? -12.078 -3.881 -13.590 1.00 82.00 102 GLN A CA 1
ATOM 795 C C . GLN A 1 102 ? -10.576 -3.731 -13.383 1.00 82.00 102 GLN A C 1
ATOM 797 O O . GLN A 1 102 ? -10.058 -3.935 -12.287 1.00 82.00 102 GLN A O 1
ATOM 802 N N . VAL A 1 103 ? -9.875 -3.350 -14.446 1.00 86.88 103 VAL A N 1
ATOM 803 C CA . VAL A 1 103 ? -8.495 -2.878 -14.339 1.00 86.88 103 VAL A CA 1
ATOM 804 C C . VAL A 1 103 ? -8.546 -1.509 -13.664 1.00 86.88 103 VAL A C 1
ATOM 806 O O . VAL A 1 103 ? -8.961 -0.528 -14.287 1.00 86.88 103 VAL A O 1
ATOM 809 N N . ILE A 1 104 ? -8.184 -1.448 -12.381 1.00 83.69 104 ILE A N 1
ATOM 810 C CA . ILE A 1 104 ? -8.206 -0.191 -11.620 1.00 83.69 104 ILE A CA 1
ATOM 811 C C . ILE A 1 104 ? -6.925 0.606 -11.812 1.00 83.69 104 ILE A C 1
ATOM 813 O O . ILE A 1 104 ? -6.979 1.830 -11.818 1.00 83.69 104 ILE A O 1
ATOM 817 N N . ALA A 1 105 ? -5.809 -0.071 -12.085 1.00 88.88 105 ALA A N 1
ATOM 818 C CA . ALA A 1 105 ? -4.531 0.531 -12.440 1.00 88.88 105 ALA A CA 1
ATOM 819 C C . ALA A 1 105 ? -3.845 -0.291 -13.535 1.00 88.88 105 ALA A C 1
ATOM 821 O O . ALA A 1 105 ? -3.930 -1.518 -13.534 1.00 88.88 105 ALA A O 1
ATOM 822 N N . SER A 1 106 ? -3.150 0.369 -14.450 1.00 92.19 106 SER A N 1
ATOM 823 C CA . SER A 1 106 ? -2.312 -0.259 -15.463 1.00 92.19 106 SER A CA 1
ATOM 824 C C . SER A 1 106 ? -1.099 0.619 -15.709 1.00 92.19 106 SER A C 1
ATOM 826 O O . SER A 1 106 ? -1.247 1.770 -16.107 1.00 92.19 106 SER A O 1
ATOM 828 N N . TYR A 1 107 ? 0.100 0.102 -15.479 1.00 93.19 107 TYR A N 1
ATOM 829 C CA . TYR A 1 107 ? 1.350 0.836 -15.667 1.00 93.19 107 TYR A CA 1
ATOM 830 C C . TYR A 1 107 ? 2.109 0.274 -16.855 1.00 93.19 107 TYR A C 1
ATOM 832 O O . TYR A 1 107 ? 2.196 -0.943 -17.019 1.00 93.19 107 TYR A O 1
ATOM 840 N N . LYS A 1 108 ? 2.682 1.153 -17.679 1.00 94.69 108 LYS A N 1
ATOM 841 C CA . LYS A 1 108 ? 3.433 0.728 -18.858 1.00 94.69 108 LYS A CA 1
ATOM 842 C C . LYS A 1 108 ? 4.677 -0.047 -18.431 1.00 94.69 108 LYS A C 1
ATOM 844 O O . LYS A 1 108 ? 5.475 0.436 -17.630 1.00 94.69 108 LYS A O 1
ATOM 849 N N . ILE A 1 109 ? 4.878 -1.215 -19.022 1.00 96.12 109 ILE A N 1
ATOM 850 C CA . ILE A 1 109 ? 6.151 -1.922 -18.965 1.00 96.12 109 ILE A CA 1
ATOM 851 C C . ILE A 1 109 ? 7.048 -1.337 -20.052 1.00 96.12 109 ILE A C 1
ATOM 853 O O . ILE A 1 109 ? 6.697 -1.316 -21.233 1.00 96.12 109 ILE A O 1
ATOM 857 N N . THR A 1 110 ? 8.192 -0.795 -19.650 1.00 94.25 110 THR A N 1
ATOM 858 C CA . THR A 1 110 ? 9.160 -0.198 -20.577 1.00 94.25 110 THR A CA 1
ATOM 859 C C . THR A 1 110 ? 10.155 -1.220 -21.102 1.00 94.25 110 THR A C 1
ATOM 861 O O . THR A 1 110 ? 10.741 -0.994 -22.159 1.00 94.25 110 THR A O 1
ATOM 864 N N . ASP A 1 111 ? 10.338 -2.339 -20.392 1.00 95.38 111 ASP A N 1
ATOM 865 C CA . ASP A 1 111 ? 11.250 -3.402 -20.795 1.00 95.38 111 ASP A CA 1
ATOM 866 C C . ASP A 1 111 ? 11.003 -4.713 -20.034 1.00 95.38 111 ASP A C 1
ATOM 868 O O . ASP A 1 111 ? 10.626 -4.696 -18.862 1.00 95.38 111 ASP A O 1
ATOM 872 N N . HIS A 1 112 ? 11.321 -5.839 -20.673 1.00 97.56 112 HIS A N 1
ATOM 873 C CA . HIS A 1 112 ? 11.450 -7.152 -20.035 1.00 97.56 112 HIS A CA 1
ATOM 874 C C . HIS A 1 112 ? 12.875 -7.655 -20.258 1.00 97.56 112 HIS A C 1
ATOM 876 O O . HIS A 1 112 ? 13.358 -7.628 -21.389 1.00 97.56 112 HIS A O 1
ATOM 882 N N . PHE A 1 113 ? 13.547 -8.179 -19.238 1.00 97.06 113 PHE A N 1
ATOM 883 C CA . PHE A 1 113 ? 14.935 -8.634 -19.362 1.00 97.06 113 PHE A CA 1
ATOM 884 C C . PHE A 1 113 ? 15.295 -9.699 -18.323 1.00 97.06 113 PHE A C 1
ATOM 886 O O . PHE A 1 113 ? 14.588 -9.941 -17.346 1.00 97.06 113 PHE A O 1
ATOM 893 N N . ASP A 1 114 ? 16.420 -10.357 -18.560 1.00 96.31 114 ASP A N 1
ATOM 894 C CA . ASP A 1 114 ? 17.105 -11.202 -17.596 1.00 96.31 114 ASP A CA 1
ATOM 895 C C . ASP A 1 114 ? 18.385 -10.540 -17.121 1.00 96.31 114 ASP A C 1
ATOM 897 O O . ASP A 1 114 ? 18.976 -9.734 -17.831 1.00 96.31 114 ASP A O 1
ATOM 901 N N . ILE A 1 115 ? 18.834 -10.914 -15.930 1.00 94.44 115 ILE A N 1
ATOM 902 C CA . ILE A 1 115 ? 20.119 -10.482 -15.390 1.00 94.44 115 ILE A CA 1
ATOM 903 C C . ILE A 1 115 ? 21.053 -11.684 -15.431 1.00 94.44 115 ILE A C 1
ATOM 905 O O . ILE A 1 115 ? 20.764 -12.727 -14.837 1.00 94.44 115 ILE A O 1
ATOM 909 N N . GLN A 1 116 ? 22.159 -11.556 -16.160 1.00 93.06 116 GLN A N 1
ATOM 910 C CA . GLN A 1 116 ? 23.148 -12.621 -16.293 1.00 93.06 116 GLN A CA 1
ATOM 911 C C . GLN A 1 116 ? 24.562 -12.071 -16.463 1.00 93.06 116 GLN A C 1
ATOM 913 O O . GLN A 1 116 ? 24.765 -10.902 -16.783 1.00 93.06 116 GLN A O 1
ATOM 918 N N . ASN A 1 117 ? 25.554 -12.940 -16.277 1.00 92.81 117 ASN A N 1
ATOM 919 C CA . ASN A 1 117 ? 26.926 -12.638 -16.659 1.00 92.81 117 ASN A CA 1
ATOM 920 C C . ASN A 1 117 ? 27.035 -12.487 -18.181 1.00 92.81 117 ASN A C 1
ATOM 922 O O . ASN A 1 117 ? 26.584 -13.359 -18.928 1.00 92.81 117 ASN A O 1
ATOM 926 N N . ASP A 1 118 ? 27.680 -11.411 -18.619 1.00 91.62 118 ASP A N 1
ATOM 927 C CA . ASP A 1 118 ? 28.013 -11.166 -20.017 1.00 91.62 118 ASP A CA 1
ATOM 928 C C . ASP A 1 118 ? 28.944 -12.262 -20.549 1.00 91.62 118 ASP A C 1
ATOM 930 O O . ASP A 1 118 ? 29.654 -12.914 -19.780 1.00 91.62 118 ASP A O 1
ATOM 934 N N . THR A 1 119 ? 28.944 -12.476 -21.859 1.00 90.50 119 THR A N 1
ATOM 935 C CA . THR A 1 119 ? 29.695 -13.549 -22.521 1.00 90.50 119 THR A CA 1
ATOM 936 C C . THR A 1 119 ? 30.715 -12.953 -23.487 1.00 90.50 119 THR A C 1
ATOM 938 O O . THR A 1 119 ? 30.373 -12.064 -24.258 1.00 90.50 119 THR A O 1
ATOM 941 N N . ASN A 1 120 ? 31.965 -13.424 -23.454 1.00 87.75 120 ASN A N 1
ATOM 942 C CA . ASN A 1 120 ? 33.000 -12.972 -24.393 1.00 87.75 120 ASN A CA 1
ATOM 943 C C . ASN A 1 120 ? 32.864 -13.639 -25.781 1.00 87.75 120 ASN A C 1
ATOM 945 O O . ASN A 1 120 ? 32.056 -14.548 -25.972 1.00 87.75 120 ASN A O 1
ATOM 949 N N . ASP A 1 121 ? 33.709 -13.239 -26.736 1.00 89.44 121 ASP A N 1
ATOM 950 C CA . ASP A 1 121 ? 33.724 -13.780 -28.110 1.00 89.44 121 ASP A CA 1
ATOM 951 C C . ASP A 1 121 ? 33.982 -15.301 -28.186 1.00 89.44 121 ASP A C 1
ATOM 953 O O . ASP A 1 121 ? 33.721 -15.929 -29.212 1.00 89.44 121 ASP A O 1
ATOM 957 N N . PHE A 1 122 ? 34.470 -15.911 -27.100 1.00 90.12 122 PHE A N 1
ATOM 958 C CA . PHE A 1 122 ? 34.743 -17.346 -26.982 1.00 90.12 122 PHE A CA 1
ATOM 959 C C . PHE A 1 122 ? 33.621 -18.123 -26.275 1.00 90.12 122 PHE A C 1
ATOM 961 O O . PHE A 1 122 ? 33.738 -19.333 -26.087 1.00 90.12 122 PHE A O 1
ATOM 968 N N . GLY A 1 123 ? 32.528 -17.459 -25.884 1.00 85.38 123 GLY A N 1
ATOM 969 C CA . GLY A 1 123 ? 31.406 -18.100 -25.198 1.00 85.38 123 GLY A CA 1
ATOM 970 C C . GLY A 1 123 ? 31.582 -18.246 -23.681 1.00 85.38 123 GLY A C 1
ATOM 971 O O . GLY A 1 123 ? 30.761 -18.895 -23.031 1.00 85.38 123 GLY A O 1
ATOM 972 N N . GLU A 1 124 ? 32.619 -17.652 -23.088 1.00 88.62 124 GLU A N 1
ATOM 973 C CA . GLU A 1 124 ? 32.886 -17.745 -21.651 1.00 88.62 124 GLU A CA 1
ATOM 974 C C . GLU A 1 124 ? 32.179 -16.629 -20.871 1.00 88.62 124 GLU A C 1
ATOM 976 O O . GLU A 1 124 ? 32.177 -15.464 -21.279 1.00 88.62 124 GLU A O 1
ATOM 981 N N . LYS A 1 125 ? 31.624 -16.971 -19.700 1.00 90.31 125 LYS A N 1
ATOM 982 C CA . LYS A 1 125 ? 31.010 -15.996 -18.786 1.00 90.31 125 LYS A CA 1
ATOM 983 C C . LYS A 1 125 ? 32.062 -15.064 -18.189 1.00 90.31 125 LYS A C 1
ATOM 985 O O . LYS A 1 125 ? 33.060 -15.507 -17.624 1.00 90.31 125 LYS A O 1
ATOM 990 N N . THR A 1 126 ? 31.791 -13.770 -18.241 1.00 89.81 126 THR A N 1
ATOM 991 C CA . THR A 1 126 ? 32.623 -12.724 -17.647 1.00 89.81 126 THR A CA 1
ATOM 992 C C . THR A 1 126 ? 32.137 -12.352 -16.237 1.00 89.81 126 THR A C 1
ATOM 994 O O . THR A 1 126 ? 31.084 -12.780 -15.773 1.00 89.81 126 THR A O 1
ATOM 997 N N . HIS A 1 127 ? 32.898 -11.511 -15.534 1.00 87.38 127 HIS A N 1
ATOM 998 C CA . HIS A 1 127 ? 32.520 -10.941 -14.231 1.00 87.38 127 HIS A CA 1
ATOM 999 C C . HIS A 1 127 ? 31.570 -9.734 -14.357 1.00 87.38 127 HIS A C 1
ATOM 1001 O O . HIS A 1 127 ? 31.238 -9.108 -13.354 1.00 87.38 127 HIS A O 1
ATOM 1007 N N . LYS A 1 128 ? 31.169 -9.373 -15.580 1.00 9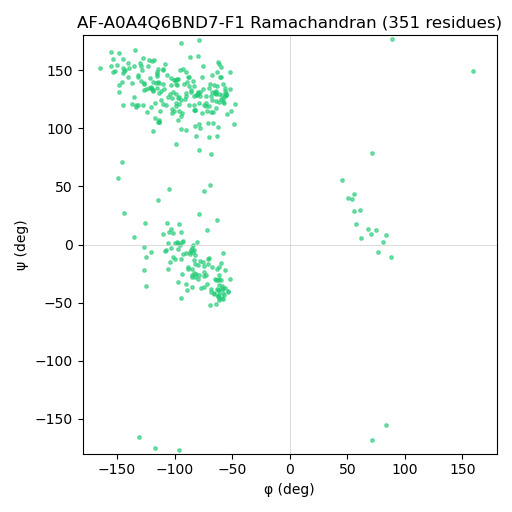1.06 128 LYS A N 1
ATOM 1008 C CA . LYS A 1 128 ? 30.273 -8.254 -15.857 1.00 91.06 128 LYS A CA 1
ATOM 1009 C C . LYS A 1 128 ? 28.833 -8.764 -15.856 1.00 91.06 128 LYS A C 1
ATOM 1011 O O . LYS A 1 128 ? 28.533 -9.706 -16.582 1.00 91.06 128 LYS A O 1
ATOM 1016 N N . ILE A 1 129 ? 27.961 -8.168 -15.050 1.00 91.88 129 ILE A N 1
ATOM 1017 C CA . ILE A 1 129 ? 26.530 -8.495 -15.006 1.00 91.88 129 ILE A CA 1
ATOM 1018 C C . ILE A 1 129 ? 25.787 -7.494 -15.891 1.00 91.88 129 ILE A C 1
ATOM 1020 O O . ILE A 1 129 ? 25.969 -6.285 -15.740 1.00 91.88 129 ILE A O 1
ATOM 1024 N N . VAL A 1 130 ? 24.982 -8.010 -16.819 1.00 93.56 130 VAL A N 1
ATOM 1025 C CA . VAL A 1 130 ? 24.263 -7.244 -17.845 1.00 93.56 130 VAL A CA 1
ATOM 1026 C C . VAL A 1 130 ? 22.812 -7.690 -17.958 1.00 93.56 130 VAL A C 1
ATOM 1028 O O . VAL A 1 130 ? 22.419 -8.754 -17.471 1.00 93.56 130 VAL A O 1
ATOM 1031 N N . GLU A 1 131 ? 22.036 -6.879 -18.666 1.00 94.25 131 GLU A N 1
ATOM 1032 C CA . GLU A 1 131 ? 20.673 -7.200 -19.071 1.00 94.25 131 GLU A CA 1
ATOM 1033 C C . GLU A 1 131 ? 20.657 -7.993 -20.376 1.00 94.25 131 GLU A C 1
ATOM 1035 O O . GLU A 1 131 ? 21.250 -7.582 -21.374 1.00 94.25 131 GLU A O 1
ATOM 1040 N N . ASP A 1 132 ? 19.913 -9.093 -20.394 1.00 94.19 132 ASP A N 1
ATOM 1041 C CA . ASP A 1 132 ? 19.719 -9.941 -21.565 1.00 94.19 132 ASP A CA 1
ATOM 1042 C C . ASP A 1 132 ? 18.258 -9.965 -22.013 1.00 94.19 132 ASP A C 1
ATOM 1044 O O . ASP A 1 132 ? 17.332 -10.031 -21.208 1.00 94.19 132 ASP A O 1
ATOM 1048 N N . ARG A 1 133 ? 18.055 -9.914 -23.332 1.00 95.62 133 ARG A N 1
ATOM 1049 C CA . ARG A 1 133 ? 16.731 -9.877 -23.972 1.00 95.62 133 ARG A CA 1
ATOM 1050 C C . ARG A 1 133 ? 16.563 -10.990 -25.010 1.00 95.62 133 ARG A C 1
ATOM 1052 O O . ARG A 1 133 ? 15.706 -10.890 -25.881 1.00 95.62 133 ARG A O 1
ATOM 1059 N N . LYS A 1 134 ? 17.383 -12.049 -24.966 1.00 94.25 134 LYS A N 1
ATOM 1060 C CA . LYS A 1 134 ? 17.363 -13.104 -25.997 1.00 94.25 134 LYS A CA 1
ATOM 1061 C C . LYS A 1 134 ? 16.121 -13.982 -25.907 1.00 94.25 134 LYS A C 1
ATOM 1063 O O . LYS A 1 134 ? 15.635 -14.462 -26.928 1.00 94.25 134 LYS A O 1
ATOM 1068 N N . ARG A 1 135 ? 15.616 -14.213 -24.693 1.00 95.06 135 ARG A N 1
ATOM 1069 C CA . ARG A 1 135 ? 14.408 -15.020 -24.471 1.00 95.06 135 ARG A CA 1
ATOM 1070 C C . ARG A 1 135 ? 13.144 -14.235 -24.850 1.00 95.06 135 ARG A C 1
ATOM 1072 O O . ARG A 1 135 ? 13.181 -13.005 -24.785 1.00 95.06 135 ARG A O 1
ATOM 1079 N N . PRO A 1 136 ? 12.038 -14.897 -25.228 1.00 97.06 136 PRO A N 1
ATOM 1080 C CA . PRO A 1 136 ? 10.719 -14.263 -25.322 1.00 97.06 136 PRO A CA 1
ATOM 1081 C C . PRO A 1 136 ? 10.344 -13.524 -24.029 1.00 97.06 136 PRO A C 1
ATOM 1083 O O . PRO A 1 136 ? 10.784 -13.929 -22.952 1.00 97.06 136 PRO A O 1
ATOM 1086 N N . TRP A 1 137 ? 9.580 -12.431 -24.125 1.00 96.00 137 TRP A N 1
ATOM 1087 C CA . TRP A 1 137 ? 9.306 -11.534 -22.990 1.00 96.00 137 TRP A CA 1
ATOM 1088 C C . TRP A 1 137 ? 8.653 -12.254 -21.799 1.00 96.00 137 TRP A C 1
ATOM 1090 O O . TRP A 1 137 ? 9.022 -11.998 -20.655 1.00 96.00 137 TRP A O 1
ATOM 1100 N N . ASP A 1 138 ? 7.761 -13.205 -22.073 1.00 95.31 138 ASP A N 1
ATOM 1101 C CA . ASP A 1 138 ? 6.982 -13.990 -21.108 1.00 95.31 138 ASP A CA 1
ATOM 1102 C C . ASP A 1 138 ? 7.833 -15.006 -20.334 1.00 95.31 138 ASP A C 1
ATOM 1104 O O . ASP A 1 138 ? 7.410 -15.547 -19.314 1.00 95.31 138 ASP A O 1
ATOM 1108 N N . GLN A 1 139 ? 9.063 -15.244 -20.791 1.00 96.81 139 GLN A N 1
ATOM 1109 C CA . GLN A 1 139 ? 10.028 -16.115 -20.126 1.00 96.81 139 GLN A CA 1
ATOM 1110 C C . GLN A 1 139 ? 11.053 -15.338 -19.292 1.00 96.81 139 GLN A C 1
ATOM 1112 O O . GLN A 1 139 ? 11.803 -15.955 -18.523 1.00 96.81 139 GLN A O 1
ATOM 1117 N N . ARG A 1 140 ? 11.133 -14.012 -19.453 1.00 97.00 140 ARG A N 1
ATOM 1118 C CA . ARG A 1 140 ? 12.118 -13.155 -18.777 1.00 97.00 140 ARG A CA 1
ATOM 1119 C C . ARG A 1 140 ? 11.730 -12.940 -17.317 1.00 97.00 140 ARG A C 1
ATOM 1121 O O . ARG A 1 140 ? 10.555 -12.871 -16.969 1.00 97.00 140 ARG A O 1
ATOM 1128 N N . LYS A 1 141 ? 12.734 -12.880 -16.442 1.00 97.00 141 LYS A N 1
ATOM 1129 C CA . LYS A 1 141 ? 12.521 -12.839 -14.987 1.00 97.00 141 LYS A CA 1
ATOM 1130 C C . LYS A 1 141 ? 12.201 -11.450 -14.458 1.00 97.00 141 LYS A C 1
ATOM 1132 O O . LYS A 1 141 ? 11.543 -11.354 -13.424 1.00 97.00 141 LYS A O 1
ATOM 1137 N N . TYR A 1 142 ? 12.677 -10.409 -15.131 1.00 96.88 142 TYR A N 1
ATOM 1138 C CA . TYR A 1 142 ? 12.588 -9.037 -14.657 1.00 96.88 142 TYR A CA 1
ATOM 1139 C C . TYR A 1 142 ? 11.865 -8.149 -15.661 1.00 96.88 142 TYR A C 1
ATOM 1141 O O . TYR A 1 142 ? 11.870 -8.402 -16.869 1.00 96.88 142 TYR A O 1
ATOM 1149 N N . MET A 1 143 ? 11.255 -7.091 -15.144 1.00 96.44 143 MET A N 1
ATOM 1150 C CA . MET A 1 143 ? 10.618 -6.050 -15.935 1.00 96.44 143 MET A CA 1
ATOM 1151 C C . MET A 1 143 ? 10.876 -4.667 -15.344 1.00 96.44 143 MET A C 1
ATOM 1153 O O . MET A 1 143 ? 11.120 -4.519 -14.144 1.00 96.44 143 MET A O 1
ATOM 1157 N N . ARG A 1 144 ? 10.778 -3.648 -16.193 1.00 94.88 144 ARG A N 1
ATOM 1158 C CA . ARG A 1 144 ? 10.751 -2.239 -15.800 1.00 94.88 144 ARG A CA 1
ATOM 1159 C C . ARG A 1 144 ? 9.377 -1.661 -16.003 1.00 94.88 144 ARG A C 1
ATOM 1161 O O . ARG A 1 144 ? 8.796 -1.823 -17.068 1.00 94.88 144 ARG A O 1
ATOM 1168 N N . VAL A 1 145 ? 8.904 -0.940 -15.003 1.00 93.94 145 VAL A N 1
ATOM 1169 C CA . VAL A 1 145 ? 7.581 -0.331 -15.008 1.00 93.94 145 VAL A CA 1
ATOM 1170 C C . VAL A 1 145 ? 7.743 1.179 -14.913 1.00 93.94 145 VAL A C 1
ATOM 1172 O O . VAL A 1 145 ? 8.508 1.676 -14.087 1.00 93.94 145 VAL A O 1
ATOM 1175 N N . ASP A 1 146 ? 7.037 1.899 -15.776 1.00 92.38 146 ASP A N 1
ATOM 1176 C CA . ASP A 1 146 ? 6.839 3.335 -15.645 1.00 92.38 146 ASP A CA 1
ATOM 1177 C C . ASP A 1 146 ? 5.691 3.586 -14.663 1.00 92.38 146 ASP A C 1
ATOM 1179 O O . ASP A 1 146 ? 4.516 3.416 -14.990 1.00 92.38 146 ASP A O 1
ATOM 1183 N N . TRP A 1 147 ? 6.056 3.946 -13.435 1.00 91.75 147 TRP A N 1
ATOM 1184 C CA . TRP A 1 147 ? 5.123 4.192 -12.336 1.00 91.75 147 TRP A CA 1
ATOM 1185 C C . TRP A 1 147 ? 4.511 5.597 -12.353 1.00 91.75 147 TRP A C 1
ATOM 1187 O O . TRP A 1 147 ? 3.618 5.868 -11.552 1.00 91.75 147 TRP A O 1
ATOM 1197 N N . ALA A 1 148 ? 4.993 6.502 -13.216 1.00 85.25 148 ALA A N 1
ATOM 1198 C CA . ALA A 1 148 ? 4.601 7.907 -13.174 1.00 85.25 148 ALA A CA 1
ATOM 1199 C C . ALA A 1 148 ? 3.142 8.094 -13.590 1.00 85.25 148 ALA A C 1
ATOM 1201 O O . ALA A 1 148 ? 2.367 8.713 -12.869 1.00 85.25 148 ALA A O 1
ATOM 1202 N N . THR A 1 149 ? 2.766 7.553 -14.750 1.00 79.75 149 THR A N 1
ATOM 1203 C CA . THR A 1 149 ? 1.431 7.752 -15.323 1.00 79.75 149 THR A CA 1
ATOM 1204 C C . THR A 1 149 ? 0.764 6.403 -15.578 1.00 79.75 149 THR A C 1
ATOM 1206 O O . THR A 1 149 ? 1.235 5.650 -16.436 1.00 79.75 149 THR A O 1
ATOM 1209 N N . PRO A 1 150 ? -0.331 6.070 -14.872 1.00 79.50 150 PRO A N 1
ATOM 1210 C CA . PRO A 1 150 ? -1.122 4.909 -15.237 1.00 79.50 150 PRO A CA 1
ATOM 1211 C C . PRO A 1 150 ? -1.727 5.118 -16.636 1.00 79.50 150 PRO A C 1
ATOM 1213 O O . PRO A 1 150 ? -2.207 6.193 -16.986 1.00 79.50 150 PRO A O 1
ATOM 1216 N N . THR A 1 151 ? -1.671 4.079 -17.462 1.00 7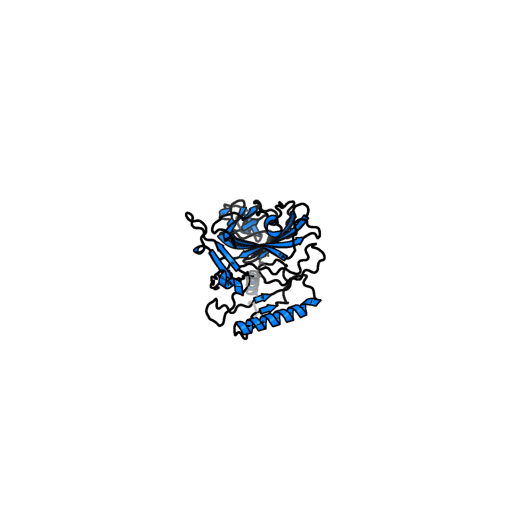5.88 151 THR A N 1
ATOM 1217 C CA . THR A 1 151 ? -2.207 4.038 -18.834 1.00 75.88 151 THR A CA 1
ATOM 1218 C C . THR A 1 151 ? -3.728 3.943 -18.864 1.00 75.88 151 THR A C 1
ATOM 1220 O O . THR A 1 151 ? -4.365 4.345 -19.838 1.00 75.88 151 THR A O 1
ATOM 1223 N N . ASN A 1 152 ? -4.327 3.443 -17.784 1.00 73.25 152 ASN A N 1
ATOM 1224 C CA . ASN A 1 152 ? -5.745 3.589 -17.532 1.00 73.25 152 ASN A CA 1
ATOM 1225 C C . ASN A 1 152 ? -5.978 4.838 -16.669 1.00 73.25 152 ASN A C 1
ATOM 1227 O O . ASN A 1 152 ? -5.155 5.212 -15.836 1.00 73.25 152 ASN A O 1
ATOM 1231 N N . ASN A 1 153 ? -7.142 5.464 -16.819 1.00 61.09 153 ASN A N 1
ATOM 1232 C CA . ASN A 1 153 ? -7.557 6.491 -15.872 1.00 61.09 153 ASN A CA 1
ATOM 1233 C C . ASN A 1 153 ? -7.884 5.781 -14.557 1.00 61.09 153 ASN A C 1
ATOM 1235 O O . ASN A 1 153 ? -9.013 5.306 -14.409 1.00 61.09 153 ASN A O 1
ATOM 1239 N N . LEU A 1 154 ? -6.905 5.669 -13.647 1.00 64.81 154 LEU A N 1
ATOM 1240 C CA . LEU A 1 154 ? -7.120 5.256 -12.261 1.00 64.81 154 LEU A CA 1
ATOM 1241 C C . LEU A 1 154 ? -8.284 6.100 -11.741 1.00 64.81 154 LEU A C 1
ATOM 1243 O O . LEU A 1 154 ? -8.187 7.322 -11.631 1.00 64.81 154 LEU A O 1
ATOM 1247 N N . SER A 1 155 ? -9.452 5.474 -11.651 1.00 49.59 155 SER A N 1
ATOM 1248 C CA . SER A 1 155 ? -10.711 6.162 -11.916 1.00 49.59 155 SER A CA 1
ATOM 1249 C C . SER A 1 155 ? -10.987 7.233 -10.870 1.00 49.59 155 SER A C 1
ATOM 1251 O O . SER A 1 155 ? -11.384 6.911 -9.757 1.00 49.59 155 SER A O 1
ATOM 1253 N N . GLY A 1 156 ? -10.795 8.499 -11.248 1.00 52.47 156 GLY A N 1
ATOM 1254 C CA . GLY A 1 156 ? -11.302 9.676 -10.552 1.00 52.47 156 GLY A CA 1
ATOM 1255 C C . GLY A 1 156 ? -11.108 9.653 -9.040 1.00 52.47 156 GLY A C 1
ATOM 1256 O O . GLY A 1 156 ? -12.094 9.814 -8.330 1.00 52.47 156 GLY A O 1
ATOM 1257 N N . PHE A 1 157 ? -9.885 9.489 -8.534 1.00 50.66 157 PHE A N 1
ATOM 1258 C CA . PHE A 1 157 ? -9.603 9.630 -7.096 1.00 50.66 157 PHE A CA 1
ATOM 1259 C C . PHE A 1 157 ? -10.131 10.976 -6.531 1.00 50.66 157 PHE A C 1
ATOM 1261 O O . PHE A 1 157 ? -10.630 11.041 -5.412 1.00 50.66 157 PHE A O 1
ATOM 1268 N N . ALA A 1 158 ? -10.194 12.034 -7.352 1.00 44.03 158 ALA A N 1
ATOM 1269 C CA . ALA A 1 158 ? -10.879 13.288 -7.004 1.00 44.03 158 ALA A CA 1
ATOM 1270 C C . ALA A 1 158 ? -12.400 13.141 -6.735 1.00 44.03 158 ALA A C 1
ATOM 1272 O O . ALA A 1 158 ? -12.979 13.884 -5.939 1.00 44.03 158 ALA A O 1
ATOM 1273 N N . SER A 1 159 ? -13.061 12.170 -7.370 1.00 45.03 159 SER A N 1
ATOM 1274 C CA . SER A 1 159 ? -14.512 11.975 -7.279 1.00 45.03 159 SER A CA 1
ATOM 1275 C C . SER A 1 159 ? -14.972 11.373 -5.950 1.00 45.03 159 SER A C 1
ATOM 1277 O O . SER A 1 159 ? -16.095 11.653 -5.538 1.00 45.03 159 SER A O 1
ATOM 1279 N N . SER A 1 160 ? -14.124 10.601 -5.259 1.00 46.69 160 SER A N 1
ATOM 1280 C CA . SER A 1 160 ? -14.479 9.902 -4.014 1.00 46.69 160 SER A CA 1
ATOM 1281 C C . SER A 1 160 ? -14.232 10.750 -2.762 1.00 46.69 160 SER A C 1
ATOM 1283 O O . SER A 1 160 ? -15.062 10.741 -1.858 1.00 46.69 160 SER A O 1
ATOM 1285 N N . MET A 1 161 ? -13.140 11.524 -2.709 1.00 48.78 161 MET A N 1
ATOM 1286 C CA . MET A 1 161 ? -12.829 12.327 -1.519 1.00 48.78 161 MET A CA 1
ATOM 1287 C C . MET A 1 161 ? -13.680 13.591 -1.406 1.00 48.78 161 MET A C 1
ATOM 1289 O O . MET A 1 161 ? -14.047 13.982 -0.300 1.00 48.78 161 MET A O 1
ATOM 1293 N N . VAL A 1 162 ? -13.979 14.257 -2.530 1.00 47.91 162 VAL A N 1
ATOM 1294 C CA . VAL A 1 162 ? -14.543 15.625 -2.511 1.00 47.91 162 VAL A CA 1
ATOM 1295 C C . VAL A 1 162 ? -15.718 15.807 -3.478 1.00 47.91 162 VAL A C 1
ATOM 1297 O O . VAL A 1 162 ? -16.252 16.904 -3.623 1.00 47.91 162 VAL A O 1
ATOM 1300 N N . GLY A 1 163 ? -16.183 14.728 -4.117 1.00 53.19 163 GLY A N 1
ATOM 1301 C CA . GLY A 1 163 ? -17.339 14.770 -5.019 1.00 53.19 163 GLY A CA 1
ATOM 1302 C C . GLY A 1 163 ? -17.096 15.563 -6.308 1.00 53.19 163 GLY A C 1
ATOM 1303 O O . GLY A 1 163 ? -18.049 15.878 -7.020 1.00 53.19 163 GLY A O 1
ATOM 1304 N N . VAL A 1 164 ? -15.836 15.889 -6.626 1.00 55.97 164 VAL A N 1
ATOM 1305 C CA . VAL A 1 164 ? -15.456 16.659 -7.816 1.00 55.97 164 VAL A CA 1
ATOM 1306 C C . VAL A 1 164 ? -14.730 15.749 -8.798 1.00 55.97 164 VAL A C 1
ATOM 1308 O O . VAL A 1 164 ? -13.687 15.178 -8.500 1.00 55.97 164 VAL A O 1
ATOM 1311 N N . LYS A 1 165 ? -15.265 15.615 -10.012 1.00 61.47 165 LYS A N 1
ATOM 1312 C CA . LYS A 1 165 ? -14.628 14.825 -11.068 1.00 61.47 165 LYS A CA 1
ATOM 1313 C C . LYS A 1 165 ? -13.538 15.656 -11.758 1.00 61.47 165 LYS A C 1
ATOM 1315 O O . LYS A 1 165 ? -13.834 16.397 -12.689 1.00 61.47 165 LYS A O 1
ATOM 1320 N N . GLY A 1 166 ? -12.296 15.532 -11.293 1.00 64.62 166 GLY A N 1
ATOM 1321 C CA . GLY A 1 166 ? -11.102 16.054 -11.968 1.00 64.62 166 GLY A CA 1
ATOM 1322 C C . GLY A 1 166 ? -10.282 14.931 -12.607 1.00 64.62 166 GLY A C 1
ATOM 1323 O O . GLY A 1 166 ? -10.246 13.821 -12.072 1.00 64.62 166 GLY A O 1
ATOM 1324 N N . LEU A 1 167 ? -9.656 15.208 -13.753 1.00 74.00 167 LEU A N 1
ATOM 1325 C CA . LEU A 1 167 ? -8.625 14.343 -14.328 1.00 74.00 167 LEU A CA 1
ATOM 1326 C C . LEU A 1 167 ? -7.264 14.731 -13.746 1.00 74.00 167 LEU A C 1
ATOM 1328 O O . LEU A 1 167 ? -7.018 15.904 -13.469 1.00 74.00 167 LEU A O 1
ATOM 1332 N N . GLU A 1 168 ? -6.415 13.731 -13.539 1.00 81.12 168 GLU A N 1
ATOM 1333 C CA . GLU A 1 168 ? -5.017 13.936 -13.175 1.00 81.12 168 GLU A CA 1
ATOM 1334 C C . GLU A 1 168 ? -4.227 14.330 -14.425 1.00 81.12 168 GLU A C 1
ATOM 1336 O O . GLU A 1 168 ? -4.312 13.674 -15.463 1.00 81.12 168 GLU A O 1
ATOM 1341 N N . GLU A 1 169 ? -3.487 15.429 -14.327 1.00 83.62 169 GLU A N 1
ATOM 1342 C CA . GLU A 1 169 ? -2.673 15.996 -15.397 1.00 83.62 169 GLU A CA 1
ATOM 1343 C C . GLU A 1 169 ? -1.258 16.282 -14.890 1.00 83.62 169 GLU A C 1
ATOM 1345 O O . GLU A 1 169 ? -1.048 16.519 -13.700 1.00 83.62 169 GLU A O 1
ATOM 1350 N N . ASN A 1 170 ? -0.284 16.336 -15.804 1.00 87.56 170 ASN A N 1
ATOM 1351 C CA . ASN A 1 170 ? 1.114 16.667 -15.492 1.00 87.56 170 ASN A CA 1
ATOM 1352 C C . ASN A 1 170 ? 1.716 15.781 -14.386 1.00 87.56 170 ASN A C 1
ATOM 1354 O O . ASN A 1 170 ? 2.444 16.268 -13.523 1.00 87.56 170 ASN A O 1
ATOM 1358 N N . THR A 1 171 ? 1.386 14.488 -14.392 1.00 88.31 171 THR A N 1
ATOM 1359 C CA . THR A 1 171 ? 1.844 13.555 -13.364 1.00 88.31 171 THR A CA 1
ATOM 1360 C C . THR A 1 171 ? 3.330 13.244 -13.520 1.00 88.31 171 THR A C 1
ATOM 1362 O O . THR A 1 171 ? 3.786 12.841 -14.591 1.00 88.31 171 THR A O 1
ATOM 1365 N N . VAL A 1 172 ? 4.088 13.405 -12.439 1.00 91.81 172 VAL A N 1
ATOM 1366 C CA . VAL A 1 172 ? 5.528 13.136 -12.390 1.00 91.81 172 VAL A CA 1
ATOM 1367 C C . VAL A 1 172 ? 5.868 12.245 -11.205 1.00 91.81 172 VAL A C 1
ATOM 1369 O O . VAL A 1 172 ? 5.326 12.398 -10.113 1.00 91.81 172 VAL A O 1
ATOM 1372 N N . LEU A 1 173 ? 6.790 11.310 -11.417 1.00 92.88 173 LEU A N 1
ATOM 1373 C CA . LEU A 1 173 ? 7.330 10.463 -10.361 1.00 92.88 173 LEU A CA 1
ATOM 1374 C C . LEU A 1 173 ? 8.378 11.255 -9.561 1.00 92.88 173 LEU A C 1
ATOM 1376 O O . LEU A 1 173 ? 9.357 11.731 -10.132 1.00 92.88 173 LEU A O 1
ATOM 1380 N N . LEU A 1 174 ? 8.173 11.396 -8.250 1.00 94.19 174 LEU A N 1
ATOM 1381 C CA . LEU A 1 174 ? 9.055 12.170 -7.364 1.00 94.19 174 LEU A CA 1
ATOM 1382 C C . LEU A 1 174 ? 10.209 11.347 -6.776 1.00 94.19 174 LEU A C 1
ATOM 1384 O O . LEU A 1 174 ? 11.199 11.910 -6.315 1.00 94.19 174 LEU A O 1
ATOM 1388 N N . GLU A 1 175 ? 10.090 10.020 -6.768 1.00 91.00 175 GLU A N 1
ATOM 1389 C CA . GLU A 1 175 ? 11.114 9.104 -6.262 1.00 91.00 175 GLU A CA 1
ATOM 1390 C C . GLU A 1 175 ? 11.146 7.816 -7.091 1.00 91.00 175 GLU A C 1
ATOM 1392 O O . GLU A 1 175 ? 10.117 7.383 -7.608 1.00 91.00 175 GLU A O 1
ATOM 1397 N N . THR A 1 176 ? 12.300 7.150 -7.178 1.00 90.44 176 THR A N 1
ATOM 1398 C CA . THR A 1 176 ? 12.339 5.768 -7.679 1.00 90.44 176 THR A CA 1
ATOM 1399 C C . THR A 1 176 ? 11.403 4.905 -6.836 1.00 90.44 176 THR A C 1
ATOM 1401 O O . THR A 1 176 ? 11.455 4.964 -5.606 1.00 90.44 176 THR A O 1
ATOM 1404 N N . ALA A 1 177 ? 10.555 4.106 -7.490 1.00 92.50 177 ALA A N 1
ATOM 1405 C CA . ALA A 1 177 ? 9.632 3.221 -6.793 1.00 92.50 177 ALA A CA 1
ATOM 1406 C C . ALA A 1 177 ? 10.391 2.308 -5.819 1.00 92.50 177 ALA A C 1
ATOM 1408 O O . ALA A 1 177 ? 11.361 1.644 -6.186 1.00 92.50 177 ALA A O 1
ATOM 1409 N N . LYS A 1 178 ? 9.937 2.281 -4.568 1.00 91.94 178 LYS A N 1
ATOM 1410 C CA . LYS A 1 178 ? 10.483 1.431 -3.515 1.00 91.94 178 LYS A CA 1
ATOM 1411 C C . LYS A 1 178 ? 9.863 0.054 -3.657 1.00 91.94 178 LYS A C 1
ATOM 1413 O O . LYS A 1 178 ? 8.650 -0.101 -3.518 1.00 91.94 178 LYS A O 1
ATOM 1418 N N . ILE A 1 179 ? 10.708 -0.920 -3.959 1.00 90.44 179 ILE A N 1
ATOM 1419 C CA . ILE A 1 179 ? 10.326 -2.308 -4.191 1.00 90.44 179 ILE A CA 1
ATOM 1420 C C . ILE A 1 179 ? 10.946 -3.129 -3.066 1.00 90.44 179 ILE A C 1
ATOM 1422 O O . ILE A 1 179 ? 12.153 -3.358 -3.032 1.00 90.44 179 ILE A O 1
ATOM 1426 N N . GLU A 1 180 ? 10.108 -3.550 -2.130 1.00 89.94 180 GLU A N 1
ATOM 1427 C CA . GLU A 1 180 ? 10.485 -4.338 -0.963 1.00 89.94 180 GLU A CA 1
ATOM 1428 C C . GLU A 1 180 ? 9.731 -5.680 -0.984 1.00 89.94 180 GLU A C 1
ATOM 1430 O O . GLU A 1 180 ? 8.680 -5.805 -1.622 1.00 89.94 180 GLU A O 1
ATOM 1435 N N . PRO A 1 181 ? 10.220 -6.724 -0.293 1.00 87.81 181 PRO A N 1
ATOM 1436 C CA . PRO A 1 181 ? 9.505 -7.992 -0.212 1.00 87.81 181 PRO A CA 1
ATOM 1437 C C . PRO A 1 181 ? 8.064 -7.815 0.294 1.00 87.81 181 PRO A C 1
ATOM 1439 O O . PRO A 1 181 ? 7.825 -7.481 1.454 1.00 87.81 181 PRO A O 1
ATOM 1442 N N . GLY A 1 182 ? 7.093 -8.067 -0.587 1.00 89.25 182 GLY A N 1
ATOM 1443 C CA . GLY A 1 182 ? 5.668 -7.945 -0.279 1.00 89.25 182 GLY A CA 1
ATOM 1444 C C . GLY A 1 182 ? 5.141 -6.509 -0.195 1.00 89.25 182 GLY A C 1
ATOM 1445 O O . GLY A 1 182 ? 4.024 -6.321 0.287 1.00 89.25 182 GLY A O 1
ATOM 1446 N N . HIS A 1 183 ? 5.902 -5.509 -0.646 1.00 92.38 183 HIS A N 1
ATOM 1447 C CA . HIS A 1 183 ? 5.452 -4.121 -0.683 1.00 92.38 183 HIS A CA 1
ATOM 1448 C C . HIS A 1 183 ? 6.059 -3.353 -1.850 1.00 92.38 183 HIS A C 1
ATOM 1450 O O . HIS A 1 183 ? 7.267 -3.362 -2.060 1.00 92.38 183 HIS A O 1
ATOM 1456 N N . ILE A 1 184 ? 5.214 -2.648 -2.592 1.00 93.88 184 ILE A N 1
ATOM 1457 C CA . ILE A 1 184 ? 5.658 -1.687 -3.599 1.00 93.88 184 ILE A CA 1
ATOM 1458 C C . ILE A 1 184 ? 5.054 -0.339 -3.238 1.00 93.88 184 ILE A C 1
ATOM 1460 O O . ILE A 1 184 ? 3.865 -0.248 -2.923 1.00 93.88 184 ILE A O 1
ATOM 1464 N N . SER A 1 185 ? 5.862 0.716 -3.289 1.00 93.69 185 SER A N 1
ATOM 1465 C CA . SER A 1 185 ? 5.358 2.077 -3.147 1.00 93.69 185 SER A CA 1
ATOM 1466 C C . SER A 1 185 ? 6.079 3.065 -4.042 1.00 93.69 185 SER A C 1
ATOM 1468 O O . SER A 1 185 ? 7.249 2.899 -4.373 1.00 93.69 185 SER A O 1
ATOM 1470 N N . PHE A 1 186 ? 5.362 4.101 -4.448 1.00 93.25 186 PHE A N 1
ATOM 1471 C CA . PHE A 1 186 ? 5.900 5.170 -5.275 1.00 93.25 186 PHE A CA 1
ATOM 1472 C C . PHE A 1 186 ? 5.136 6.461 -5.008 1.00 93.25 186 PHE A C 1
ATOM 1474 O O . PHE A 1 186 ? 3.954 6.438 -4.648 1.00 93.25 186 PHE A O 1
ATOM 1481 N N . LEU A 1 187 ? 5.841 7.579 -5.158 1.00 93.38 187 LEU A N 1
ATOM 1482 C CA . LEU A 1 187 ? 5.340 8.920 -4.892 1.00 93.38 187 LEU A CA 1
ATOM 1483 C C . LEU A 1 187 ? 5.216 9.682 -6.206 1.00 93.38 187 LEU A C 1
ATOM 1485 O O . LEU A 1 187 ? 6.200 9.819 -6.932 1.00 93.38 187 LEU A O 1
ATOM 1489 N N . VAL A 1 188 ? 4.027 10.197 -6.492 1.00 92.31 188 VAL A N 1
ATOM 1490 C CA . VAL A 1 188 ? 3.765 11.016 -7.676 1.00 92.31 188 VAL A CA 1
ATOM 1491 C C . VAL A 1 188 ? 3.241 12.381 -7.270 1.00 92.31 188 VAL A C 1
ATOM 1493 O O . VAL A 1 188 ? 2.452 12.494 -6.337 1.00 92.31 188 VAL A O 1
ATOM 1496 N N . GLU A 1 189 ? 3.644 13.413 -7.993 1.00 92.44 189 GLU A N 1
ATOM 1497 C CA . GLU A 1 189 ? 2.974 14.709 -7.980 1.00 92.44 189 GLU A CA 1
ATOM 1498 C C . GLU A 1 189 ? 2.095 14.815 -9.216 1.00 92.44 189 GLU A C 1
ATOM 1500 O O . GLU A 1 189 ? 2.479 14.364 -10.291 1.00 92.44 189 GLU A O 1
ATOM 1505 N N . THR A 1 190 ? 0.915 15.404 -9.073 1.00 88.88 190 THR A N 1
ATOM 1506 C CA . THR A 1 190 ? 0.002 15.642 -10.185 1.00 88.88 190 THR A CA 1
ATOM 1507 C C . THR A 1 190 ? -0.743 16.956 -9.996 1.00 88.88 190 THR A C 1
ATOM 1509 O O . THR A 1 190 ? -0.881 17.467 -8.882 1.00 88.88 190 THR A O 1
ATOM 1512 N N . SER A 1 191 ? -1.263 17.497 -11.093 1.00 87.25 191 SER A N 1
ATOM 1513 C CA . SER A 1 191 ? -2.240 18.577 -11.073 1.00 87.25 191 SER A CA 1
ATOM 1514 C C . SER A 1 191 ? -3.652 18.021 -11.239 1.00 87.25 191 SER A C 1
ATOM 1516 O O . SER A 1 191 ? -3.882 17.150 -12.075 1.00 87.25 191 SER A O 1
ATOM 1518 N N . VAL A 1 192 ? -4.603 18.529 -10.456 1.00 83.00 192 VAL A N 1
ATOM 1519 C CA . VAL A 1 192 ? -6.038 18.270 -10.630 1.00 83.00 192 VAL A CA 1
ATOM 1520 C C . VAL A 1 192 ? -6.768 19.603 -10.539 1.00 83.00 192 VAL A C 1
ATOM 1522 O O . VAL A 1 192 ? -6.704 20.277 -9.511 1.00 83.00 192 VAL A O 1
ATOM 1525 N N . LEU A 1 193 ? -7.452 20.008 -11.614 1.00 83.31 193 LEU A N 1
ATOM 1526 C CA . LEU A 1 193 ? -8.115 21.321 -11.706 1.00 83.31 193 LEU A CA 1
ATOM 1527 C C . LEU A 1 193 ? -7.175 22.489 -11.335 1.00 83.31 193 LEU A C 1
ATOM 1529 O O . LEU A 1 193 ? -7.560 23.412 -10.619 1.00 83.31 193 LEU A O 1
ATOM 1533 N N . GLY A 1 194 ? -5.912 22.413 -11.770 1.00 84.56 194 GLY A N 1
ATOM 1534 C CA . GLY A 1 194 ? -4.872 23.400 -11.466 1.00 84.56 194 GLY A CA 1
ATOM 1535 C C . GLY A 1 194 ? -4.278 23.310 -10.055 1.00 84.56 194 GLY A C 1
ATOM 1536 O O . GLY A 1 194 ? -3.293 23.986 -9.777 1.00 84.56 194 GLY A O 1
ATOM 1537 N N . SER A 1 195 ? -4.817 22.463 -9.174 1.00 85.12 195 SER A N 1
ATOM 1538 C CA . SER A 1 195 ? -4.288 22.254 -7.821 1.00 85.12 195 SER A CA 1
ATOM 1539 C C . SER A 1 195 ? -3.186 21.200 -7.820 1.00 85.12 195 SER A C 1
ATOM 1541 O O . SER A 1 195 ? -3.369 20.131 -8.399 1.00 85.12 195 SER A O 1
ATOM 1543 N N . ARG A 1 196 ? -2.060 21.474 -7.154 1.00 89.38 196 ARG A N 1
ATOM 1544 C CA . ARG A 1 196 ? -0.953 20.518 -6.999 1.00 89.38 196 ARG A CA 1
ATOM 1545 C C . ARG A 1 196 ? -1.234 19.578 -5.831 1.00 89.38 196 ARG A C 1
ATOM 1547 O O . ARG A 1 196 ? -1.487 20.048 -4.719 1.00 89.38 196 ARG A O 1
ATOM 1554 N N . VAL A 1 197 ? -1.142 18.274 -6.076 1.00 86.12 197 VAL A N 1
ATOM 1555 C CA . VAL A 1 197 ? -1.281 17.248 -5.039 1.00 86.12 197 VAL A CA 1
ATOM 1556 C C . VAL A 1 197 ? -0.230 16.162 -5.216 1.00 86.12 197 VAL A C 1
ATOM 1558 O O . VAL A 1 197 ? 0.039 15.716 -6.332 1.00 86.12 197 VAL A O 1
ATOM 1561 N N . THR A 1 198 ? 0.336 15.725 -4.097 1.00 90.25 198 THR A N 1
ATOM 1562 C CA . THR A 1 198 ? 1.289 14.624 -4.032 1.00 90.25 198 THR A CA 1
ATOM 1563 C C . THR A 1 198 ? 0.610 13.393 -3.453 1.00 90.25 198 THR A C 1
ATOM 1565 O O . THR A 1 198 ? 0.056 13.432 -2.352 1.00 90.25 198 THR A O 1
ATOM 1568 N N . TYR A 1 199 ? 0.699 12.281 -4.176 1.00 87.81 199 TYR A N 1
ATOM 1569 C CA . TYR A 1 199 ? 0.116 11.007 -3.792 1.00 87.81 199 TYR A CA 1
ATOM 1570 C C . TYR A 1 199 ? 1.162 9.918 -3.655 1.00 87.81 199 TYR A C 1
ATOM 1572 O O . TYR A 1 199 ? 1.984 9.714 -4.549 1.00 87.81 199 TYR A O 1
ATOM 1580 N N . ARG A 1 200 ? 1.056 9.142 -2.582 1.00 91.19 200 ARG A N 1
ATOM 1581 C CA . ARG A 1 200 ? 1.775 7.886 -2.427 1.00 91.19 200 ARG A CA 1
ATOM 1582 C C . ARG A 1 200 ? 0.830 6.731 -2.699 1.00 91.19 200 ARG A C 1
ATOM 1584 O O . ARG A 1 200 ? -0.246 6.642 -2.115 1.00 91.19 200 ARG A O 1
ATOM 1591 N N . THR A 1 201 ? 1.233 5.857 -3.610 1.00 91.25 201 THR A N 1
ATOM 1592 C CA . THR A 1 201 ? 0.527 4.599 -3.863 1.00 91.25 201 THR A CA 1
ATOM 1593 C C . THR A 1 201 ? 1.240 3.481 -3.125 1.00 91.25 201 THR A C 1
ATOM 1595 O O . THR A 1 201 ? 2.472 3.426 -3.128 1.00 91.25 201 THR A O 1
ATOM 1598 N N . HIS A 1 202 ? 0.466 2.592 -2.515 1.00 92.75 202 HIS A N 1
ATOM 1599 C CA . HIS A 1 202 ? 0.950 1.404 -1.838 1.00 92.75 202 HIS A CA 1
ATOM 1600 C C . HIS A 1 202 ? 0.268 0.155 -2.389 1.00 92.75 202 HIS A C 1
ATOM 1602 O O . HIS A 1 202 ? -0.952 0.089 -2.531 1.00 92.75 202 HIS A O 1
ATOM 1608 N N . LEU A 1 203 ? 1.090 -0.854 -2.652 1.00 93.25 203 LEU A N 1
ATOM 1609 C CA . LEU A 1 203 ? 0.684 -2.211 -2.979 1.00 93.25 203 LEU A CA 1
ATOM 1610 C C . LEU A 1 203 ? 1.259 -3.117 -1.899 1.00 93.25 203 LEU A C 1
ATOM 1612 O O . LEU A 1 203 ? 2.436 -3.477 -1.940 1.00 93.25 203 LEU A O 1
ATOM 1616 N N . THR A 1 204 ? 0.439 -3.463 -0.916 1.00 92.75 204 THR A N 1
ATOM 1617 C CA . THR A 1 204 ? 0.840 -4.333 0.193 1.00 92.75 204 THR A CA 1
ATOM 1618 C C . THR A 1 204 ? 0.351 -5.741 -0.102 1.00 92.75 204 THR A C 1
ATOM 1620 O O . THR A 1 204 ? -0.842 -5.942 -0.300 1.00 92.75 204 THR A O 1
ATOM 1623 N N . ALA A 1 205 ? 1.247 -6.726 -0.165 1.00 92.25 205 ALA A N 1
ATOM 1624 C CA . ALA A 1 205 ? 0.867 -8.101 -0.477 1.00 92.25 205 ALA A CA 1
ATOM 1625 C C . ALA A 1 205 ? -0.201 -8.603 0.505 1.00 92.25 205 ALA A C 1
ATOM 1627 O O . ALA A 1 205 ? -0.017 -8.531 1.723 1.00 92.25 205 ALA A O 1
ATOM 1628 N N . ALA A 1 206 ? -1.303 -9.131 -0.029 1.00 89.75 206 ALA A N 1
ATOM 1629 C CA . ALA A 1 206 ? -2.354 -9.730 0.775 1.00 89.75 206 ALA A CA 1
ATOM 1630 C C . ALA A 1 206 ? -1.832 -11.043 1.369 1.00 89.75 206 ALA A C 1
ATOM 1632 O O . ALA A 1 206 ? -1.432 -11.959 0.642 1.00 89.75 206 ALA A O 1
ATOM 1633 N N . LYS A 1 207 ? -1.794 -11.118 2.699 1.00 84.81 207 LYS A N 1
ATOM 1634 C CA . LYS A 1 207 ? -1.312 -12.288 3.435 1.00 84.81 207 LYS A CA 1
ATOM 1635 C C . LYS A 1 207 ? -2.505 -13.070 3.977 1.00 84.81 207 LYS A C 1
ATOM 1637 O O . LYS A 1 207 ? -3.469 -12.443 4.405 1.00 84.81 207 LYS A O 1
ATOM 1642 N N . PRO A 1 208 ? -2.443 -14.411 3.993 1.00 81.94 208 PRO A N 1
ATOM 1643 C CA . PRO A 1 208 ? -3.411 -15.199 4.737 1.00 81.94 208 PRO A CA 1
ATOM 1644 C C . PRO A 1 208 ? -3.417 -14.765 6.203 1.00 81.94 208 PRO A C 1
ATOM 1646 O O . PRO A 1 208 ? -2.349 -14.622 6.803 1.00 81.94 208 PRO A O 1
ATOM 1649 N N . SER A 1 209 ? -4.611 -14.596 6.755 1.00 81.56 209 SER A N 1
ATOM 1650 C CA . SER A 1 209 ? -4.832 -14.334 8.171 1.00 81.56 209 SER A CA 1
ATOM 1651 C C . SER A 1 209 ? -5.569 -15.505 8.810 1.00 81.56 209 SER A C 1
ATOM 1653 O O . SER A 1 209 ? -6.322 -16.221 8.146 1.00 81.56 209 SER A O 1
ATOM 1655 N N . ASP A 1 210 ? -5.335 -15.719 10.101 1.00 80.56 210 ASP A N 1
ATOM 1656 C CA . ASP A 1 210 ? -6.122 -16.635 10.926 1.00 80.56 210 ASP A CA 1
ATOM 1657 C C . ASP A 1 210 ? -7.399 -15.980 11.474 1.00 80.56 210 ASP A C 1
ATOM 1659 O O . ASP A 1 210 ? -8.193 -16.646 12.151 1.00 80.56 210 ASP A O 1
ATOM 1663 N N . TYR A 1 211 ? -7.615 -14.699 11.152 1.00 83.50 211 TYR A N 1
ATOM 1664 C CA . TYR A 1 211 ? -8.769 -13.948 11.597 1.00 83.50 211 TYR A CA 1
ATOM 1665 C C . TYR A 1 211 ? -10.078 -14.587 11.125 1.00 83.50 211 TYR A C 1
ATOM 1667 O O . TYR A 1 211 ? -10.304 -14.837 9.938 1.00 83.50 211 TYR A O 1
ATOM 1675 N N . LYS A 1 212 ? -10.964 -14.861 12.085 1.00 81.56 212 LYS A N 1
ATOM 1676 C CA . LYS A 1 212 ? -12.282 -15.438 11.823 1.00 81.56 212 LYS A CA 1
ATOM 1677 C C . LYS A 1 212 ? -13.319 -14.323 11.753 1.00 81.56 212 LYS A C 1
ATOM 1679 O O . LYS A 1 212 ? -13.580 -13.704 12.785 1.00 81.56 212 LYS A O 1
ATOM 1684 N N . PRO A 1 213 ? -13.937 -14.093 10.585 1.00 80.94 213 PRO A N 1
ATOM 1685 C CA . PRO A 1 213 ? -14.894 -13.014 10.439 1.00 80.94 213 PRO A CA 1
ATOM 1686 C C . PRO A 1 213 ? -16.179 -13.278 11.212 1.00 80.94 213 PRO A C 1
ATOM 1688 O O . PRO A 1 213 ? -16.734 -14.379 11.173 1.00 80.94 213 PRO A O 1
ATOM 1691 N N . ILE A 1 214 ? -16.679 -12.231 11.862 1.00 81.31 214 ILE A N 1
ATOM 1692 C CA . ILE A 1 214 ? -17.959 -12.243 12.568 1.00 81.31 214 ILE A CA 1
ATOM 1693 C C . ILE A 1 214 ? -18.910 -11.313 11.823 1.00 81.31 214 ILE A C 1
ATOM 1695 O O . ILE A 1 214 ? -18.678 -10.107 11.734 1.00 81.31 214 ILE A O 1
ATOM 1699 N N . ALA A 1 215 ? -19.969 -11.890 11.257 1.00 82.56 215 ALA A N 1
ATOM 1700 C CA . ALA A 1 215 ? -20.999 -11.122 10.578 1.00 82.56 215 ALA A CA 1
ATOM 1701 C C . ALA A 1 215 ? -21.968 -10.512 11.598 1.00 82.56 215 ALA A C 1
ATOM 1703 O O . ALA A 1 215 ? -22.496 -11.220 12.457 1.00 82.56 215 ALA A O 1
ATOM 1704 N N . TYR A 1 216 ? -22.238 -9.219 11.456 1.00 80.50 216 TYR A N 1
ATOM 1705 C CA . TYR A 1 216 ? -23.130 -8.459 12.329 1.00 80.50 216 TYR A CA 1
ATOM 1706 C C . TYR A 1 216 ? -24.360 -7.966 11.565 1.00 80.50 216 TYR A C 1
ATOM 1708 O O . TYR A 1 216 ? -24.300 -7.631 10.378 1.00 80.50 216 TYR A O 1
ATOM 1716 N N . SER A 1 217 ? -25.497 -7.893 12.253 1.00 81.94 217 SER A N 1
ATOM 1717 C CA . SER A 1 217 ? -26.699 -7.254 11.723 1.00 81.94 217 SER A CA 1
ATOM 1718 C C . SER A 1 217 ? -26.618 -5.730 11.866 1.00 81.94 217 SER A C 1
ATOM 1720 O O . SER A 1 217 ? -25.864 -5.205 12.683 1.00 81.94 217 SER A O 1
ATOM 1722 N N . LEU A 1 218 ? -27.444 -4.989 11.116 1.00 78.19 218 LEU A N 1
ATOM 1723 C CA . LEU A 1 218 ? -27.562 -3.533 11.298 1.00 78.19 218 LEU A CA 1
ATOM 1724 C C . LEU A 1 218 ? -27.930 -3.160 12.741 1.00 78.19 218 LEU A C 1
ATOM 1726 O O . LEU A 1 218 ? -27.391 -2.201 13.282 1.00 78.19 218 LEU A O 1
ATOM 1730 N N . LYS A 1 219 ? -28.792 -3.961 13.379 1.00 81.88 219 LYS A N 1
ATOM 1731 C CA . LYS A 1 219 ? -29.206 -3.763 14.771 1.00 81.88 219 LYS A CA 1
ATOM 1732 C C . LYS A 1 219 ? -28.045 -3.919 15.755 1.00 81.88 219 LYS A C 1
ATOM 1734 O O . LYS A 1 219 ? -28.042 -3.278 16.802 1.00 81.88 219 LYS A O 1
ATOM 1739 N N . ASP A 1 220 ? -27.059 -4.755 15.436 1.00 79.19 220 ASP A N 1
ATOM 1740 C CA . ASP A 1 220 ? -25.872 -4.898 16.278 1.00 79.19 220 ASP A CA 1
ATOM 1741 C C . ASP A 1 220 ? -25.027 -3.614 16.236 1.00 79.19 220 ASP A C 1
ATOM 1743 O O . ASP A 1 220 ? -24.570 -3.155 17.281 1.00 79.19 220 ASP A O 1
ATOM 1747 N N . PHE A 1 221 ? -24.921 -2.959 15.074 1.00 77.94 221 PHE A N 1
ATOM 1748 C CA . PHE A 1 221 ? -24.176 -1.702 14.913 1.00 77.94 221 PHE A CA 1
ATOM 1749 C C . PHE A 1 221 ? -24.862 -0.460 15.498 1.00 77.94 221 PHE A C 1
ATOM 1751 O O . PHE A 1 221 ? -24.173 0.516 15.799 1.00 77.94 221 PHE A O 1
ATOM 1758 N N . GLU A 1 222 ? -26.174 -0.491 15.758 1.00 75.38 222 GLU A N 1
ATOM 1759 C CA . GLU A 1 222 ? -26.882 0.606 16.448 1.00 75.38 222 GLU A CA 1
ATOM 1760 C C . GLU A 1 222 ? -26.277 0.930 17.828 1.00 75.38 222 GLU A C 1
ATOM 1762 O O . GLU A 1 222 ? -26.455 2.035 18.338 1.00 75.38 222 GLU A O 1
ATOM 1767 N N . LYS A 1 223 ? -25.545 -0.017 18.433 1.00 65.88 223 LYS A N 1
ATOM 1768 C CA . LYS A 1 223 ? -24.913 0.134 19.752 1.00 65.88 223 LYS A CA 1
ATOM 1769 C C . LYS A 1 223 ? -23.463 0.621 19.719 1.00 65.88 223 LYS A C 1
ATOM 1771 O O . LYS A 1 223 ? -23.015 1.183 20.714 1.00 65.88 223 LYS A O 1
ATOM 1776 N N . PHE A 1 224 ? -22.730 0.385 18.629 1.00 53.09 224 PHE A N 1
ATOM 1777 C CA . PHE A 1 224 ? -21.259 0.473 18.612 1.00 53.09 224 PHE A CA 1
ATOM 1778 C C . PHE A 1 224 ? -20.695 1.502 17.620 1.00 53.09 224 PHE A C 1
ATOM 1780 O O . PHE A 1 224 ? -19.499 1.782 17.648 1.00 53.09 224 PHE A O 1
ATOM 1787 N N . GLY A 1 225 ? -21.541 2.109 16.782 1.00 59.12 225 GLY A N 1
ATOM 1788 C CA . GLY A 1 225 ? -21.104 3.016 15.717 1.00 59.12 225 GLY A CA 1
ATOM 1789 C C . GLY A 1 225 ? -20.792 2.287 14.403 1.00 59.12 225 GLY A C 1
ATOM 1790 O O . GLY A 1 225 ? -20.908 1.069 14.304 1.00 59.12 225 GLY A O 1
ATOM 1791 N N . TYR A 1 226 ? -20.442 3.051 13.364 1.00 60.09 226 TYR A N 1
ATOM 1792 C CA . TYR A 1 226 ? -20.445 2.608 11.961 1.00 60.09 226 TYR A CA 1
ATOM 1793 C C . TYR A 1 226 ? -19.045 2.323 11.382 1.00 60.09 226 TYR A C 1
ATOM 1795 O O . TYR A 1 226 ? -18.740 2.768 10.279 1.00 60.09 226 TYR A O 1
ATOM 1803 N N . PHE A 1 227 ? -18.197 1.579 12.093 1.00 72.81 227 PHE A N 1
ATOM 1804 C CA . PHE A 1 227 ? -16.921 1.097 11.539 1.00 72.81 227 PHE A CA 1
ATOM 1805 C C . PHE A 1 227 ? -17.091 -0.349 11.074 1.00 72.81 227 PHE A C 1
ATOM 1807 O O . PHE A 1 227 ? -16.911 -1.296 11.842 1.00 72.81 227 PHE A O 1
ATOM 1814 N N . TYR A 1 228 ? -17.544 -0.513 9.833 1.00 71.38 228 TYR A N 1
ATOM 1815 C CA . TYR A 1 228 ? -17.786 -1.820 9.239 1.00 71.38 228 TYR A CA 1
ATOM 1816 C C . TYR A 1 228 ? -17.426 -1.827 7.760 1.00 71.38 228 TYR A C 1
ATOM 1818 O O . TYR A 1 228 ? -17.629 -0.845 7.046 1.00 71.38 228 TYR A O 1
ATOM 1826 N N . THR A 1 229 ? -17.001 -2.994 7.286 1.00 71.44 229 THR A N 1
ATOM 1827 C CA . THR A 1 229 ? -16.969 -3.297 5.856 1.00 71.44 229 THR A CA 1
ATOM 1828 C C . THR A 1 229 ? -18.213 -4.094 5.475 1.00 71.44 229 THR A C 1
ATOM 1830 O O . THR A 1 229 ? -18.700 -4.927 6.248 1.00 71.44 229 THR A O 1
ATOM 1833 N N . GLN A 1 230 ? -18.766 -3.825 4.294 1.00 76.12 230 GLN A N 1
ATOM 1834 C CA . GLN A 1 230 ? -19.943 -4.503 3.764 1.00 76.12 230 GLN A CA 1
ATOM 1835 C C . GLN A 1 230 ? -19.622 -5.225 2.460 1.00 76.12 230 GLN A C 1
ATOM 1837 O O . GLN A 1 230 ? -18.956 -4.694 1.571 1.00 76.12 230 GLN A O 1
ATOM 1842 N N . GLN A 1 231 ? -20.180 -6.421 2.321 1.00 73.31 231 GLN A N 1
ATOM 1843 C CA . GLN A 1 231 ? -20.196 -7.189 1.087 1.00 73.31 231 GLN A CA 1
ATOM 1844 C C . GLN A 1 231 ? -21.621 -7.278 0.564 1.00 73.31 231 GLN A C 1
ATOM 1846 O O . GLN A 1 231 ? -22.532 -7.641 1.312 1.00 73.31 231 GLN A O 1
ATOM 1851 N N . ASN A 1 232 ? -21.791 -6.992 -0.723 1.00 72.38 232 ASN A N 1
ATOM 1852 C CA . ASN A 1 232 ? -23.074 -7.066 -1.408 1.00 72.38 232 ASN A CA 1
ATOM 1853 C C . ASN A 1 232 ? -23.037 -8.191 -2.446 1.00 72.38 232 ASN A C 1
ATOM 1855 O O . ASN A 1 232 ? -22.444 -8.036 -3.516 1.00 72.38 232 ASN A O 1
ATOM 1859 N N . PHE A 1 233 ? -23.697 -9.302 -2.132 1.00 71.94 233 PHE A N 1
ATOM 1860 C CA . PHE A 1 233 ? -23.927 -10.417 -3.041 1.00 71.94 233 PHE A CA 1
ATOM 1861 C C . PHE A 1 233 ? -25.281 -10.234 -3.724 1.00 71.94 233 PHE A C 1
ATOM 1863 O O . PHE A 1 233 ? -26.335 -10.275 -3.091 1.00 71.94 233 PHE A O 1
ATOM 1870 N N . GLU A 1 234 ? -25.238 -10.008 -5.031 1.00 65.25 234 GLU A N 1
ATOM 1871 C CA . GLU A 1 234 ? -26.419 -9.812 -5.862 1.00 65.25 234 GLU A CA 1
ATOM 1872 C C . GLU A 1 234 ? -26.779 -11.118 -6.578 1.00 65.25 234 GLU A C 1
ATOM 1874 O O . GLU A 1 234 ? -25.933 -11.759 -7.203 1.00 65.25 234 GLU A O 1
ATOM 1879 N N . ASP A 1 235 ? -28.045 -11.519 -6.479 1.00 72.75 235 ASP A N 1
ATOM 1880 C CA . ASP A 1 235 ? -28.599 -12.605 -7.283 1.00 72.75 235 ASP A CA 1
ATOM 1881 C C . ASP A 1 235 ? -28.927 -12.053 -8.679 1.00 72.75 235 ASP A C 1
ATOM 1883 O O . ASP A 1 235 ? -29.582 -11.018 -8.802 1.00 72.75 235 ASP A O 1
ATOM 1887 N N . MET A 1 236 ? -28.477 -12.728 -9.740 1.00 71.88 236 MET A N 1
ATOM 1888 C CA . MET A 1 236 ? -28.644 -12.236 -11.116 1.00 71.88 236 MET A CA 1
ATOM 1889 C C . MET A 1 236 ? -30.109 -12.076 -11.549 1.00 71.88 236 MET A C 1
ATOM 1891 O O . MET A 1 236 ? -30.390 -11.276 -12.439 1.00 71.88 236 MET A O 1
ATOM 1895 N N . GLU A 1 237 ? -31.035 -12.831 -10.958 1.00 76.00 237 GLU A N 1
ATOM 1896 C CA . GLU A 1 237 ? -32.462 -12.775 -11.285 1.00 76.00 237 GLU A CA 1
ATOM 1897 C C . GLU A 1 237 ? -33.241 -11.885 -10.312 1.00 76.00 237 GLU A C 1
ATOM 1899 O O . GLU A 1 237 ? -34.232 -11.262 -10.692 1.00 76.00 237 GLU A O 1
ATOM 1904 N N . LYS A 1 238 ? -32.817 -11.839 -9.045 1.00 73.69 238 LYS A N 1
ATOM 1905 C CA . LYS A 1 238 ? -33.573 -11.212 -7.947 1.00 73.69 238 LYS A CA 1
ATOM 1906 C C . LYS A 1 238 ? -32.971 -9.903 -7.441 1.00 73.69 238 LYS A C 1
ATOM 1908 O O . LYS A 1 238 ? -33.602 -9.252 -6.609 1.00 73.69 238 LYS A O 1
ATOM 1913 N N . GLY A 1 239 ? -31.797 -9.517 -7.932 1.00 74.06 239 GLY A N 1
ATOM 1914 C CA . GLY A 1 239 ? -31.071 -8.334 -7.484 1.00 74.06 239 GLY A CA 1
ATOM 1915 C C . GLY A 1 239 ? -30.473 -8.490 -6.082 1.00 74.06 239 GLY A C 1
ATOM 1916 O O . GLY A 1 239 ? -30.398 -9.590 -5.522 1.00 74.06 239 GLY A O 1
ATOM 1917 N N . LEU A 1 240 ? -30.011 -7.374 -5.511 1.00 75.19 240 LEU A N 1
ATOM 1918 C CA . LEU A 1 240 ? -29.504 -7.328 -4.139 1.00 75.19 240 LEU A CA 1
ATOM 1919 C C . LEU A 1 240 ? -30.638 -7.572 -3.136 1.00 75.19 240 LEU A C 1
ATOM 1921 O O . LEU A 1 240 ? -31.633 -6.847 -3.108 1.00 75.19 240 LEU A O 1
ATOM 1925 N N . ARG A 1 241 ? -30.455 -8.575 -2.282 1.00 78.12 241 ARG A N 1
ATOM 1926 C CA . ARG A 1 241 ? -31.379 -8.929 -1.201 1.00 78.12 241 ARG A CA 1
ATOM 1927 C C . ARG A 1 241 ? -30.685 -8.768 0.147 1.00 78.12 241 ARG A C 1
ATOM 1929 O O . ARG A 1 241 ? -29.461 -8.840 0.215 1.00 78.12 241 ARG A O 1
ATOM 1936 N N . ASP A 1 242 ? -31.459 -8.618 1.219 1.00 73.25 242 ASP A N 1
ATOM 1937 C CA . ASP A 1 242 ? -30.914 -8.451 2.574 1.00 73.25 242 ASP A CA 1
ATOM 1938 C C . ASP A 1 242 ? -30.030 -9.631 3.015 1.00 73.25 242 ASP A C 1
ATOM 1940 O O . ASP A 1 242 ? -29.013 -9.422 3.672 1.00 73.25 242 ASP A O 1
ATOM 1944 N N . ASP A 1 243 ? -30.366 -10.862 2.609 1.00 74.69 243 ASP A N 1
ATOM 1945 C CA . ASP A 1 243 ? -29.563 -12.072 2.849 1.00 74.69 243 ASP A CA 1
ATOM 1946 C C . ASP A 1 243 ? -28.268 -12.119 2.020 1.00 74.69 243 ASP A C 1
ATOM 1948 O O . ASP A 1 243 ? -27.335 -12.850 2.356 1.00 74.69 243 ASP A O 1
ATOM 1952 N N . GLY A 1 244 ? -28.186 -11.300 0.972 1.00 74.69 244 GLY A N 1
ATOM 1953 C CA . GLY A 1 244 ? -26.979 -11.049 0.196 1.00 74.69 244 GLY A CA 1
ATOM 1954 C C . GLY A 1 244 ? -26.055 -9.999 0.814 1.00 74.69 244 GLY A C 1
ATOM 1955 O O . GLY A 1 244 ? -24.967 -9.787 0.290 1.00 74.69 244 GLY A O 1
ATOM 1956 N N . ILE A 1 245 ? -26.433 -9.340 1.916 1.00 79.31 245 ILE A N 1
ATOM 1957 C CA . ILE A 1 245 ? -25.596 -8.313 2.544 1.00 79.31 245 ILE A CA 1
ATOM 1958 C C . ILE A 1 245 ? -24.890 -8.879 3.776 1.00 79.31 245 ILE A C 1
ATOM 1960 O O . ILE A 1 245 ? -25.513 -9.139 4.805 1.00 79.31 245 ILE A O 1
ATOM 1964 N N . LYS A 1 246 ? -23.561 -8.997 3.709 1.00 82.50 246 LYS A N 1
ATOM 1965 C CA . LYS A 1 246 ? -22.722 -9.327 4.872 1.00 82.50 246 LYS A CA 1
ATOM 1966 C C . LYS A 1 246 ? -22.033 -8.075 5.385 1.00 82.50 246 LYS A C 1
ATOM 1968 O O . LYS A 1 246 ? -21.537 -7.288 4.588 1.00 82.50 246 LYS A O 1
ATOM 1973 N N . ARG A 1 247 ? -21.991 -7.888 6.702 1.00 84.56 247 ARG A N 1
ATOM 1974 C CA . ARG A 1 247 ? -21.288 -6.771 7.347 1.00 84.56 247 ARG A CA 1
ATOM 1975 C C . ARG A 1 247 ? -20.342 -7.312 8.397 1.00 84.56 247 ARG A C 1
ATOM 1977 O O . ARG A 1 247 ? -20.764 -8.130 9.210 1.00 84.56 247 ARG A O 1
ATOM 1984 N N . PHE A 1 248 ? -19.109 -6.834 8.394 1.00 84.06 248 PHE A N 1
ATOM 1985 C CA . PHE A 1 248 ? -18.094 -7.208 9.371 1.00 84.06 248 PHE A CA 1
ATOM 1986 C C . PHE A 1 248 ? -17.638 -5.965 10.115 1.00 84.06 248 PHE A C 1
ATOM 1988 O O . PHE A 1 248 ? -17.399 -4.932 9.488 1.00 84.06 248 PHE A O 1
ATOM 1995 N N . ALA A 1 249 ? -17.541 -6.058 11.440 1.00 80.88 249 ALA A N 1
ATOM 1996 C CA . ALA A 1 249 ? -16.972 -4.981 12.234 1.00 80.88 249 ALA A CA 1
ATOM 1997 C C . ALA A 1 249 ? -15.488 -4.842 11.894 1.00 80.88 249 ALA A C 1
ATOM 1999 O O . ALA A 1 249 ? -14.783 -5.846 11.779 1.00 80.88 249 ALA A O 1
ATOM 2000 N N . GLU A 1 250 ? -15.025 -3.606 11.746 1.00 83.75 250 GLU A N 1
ATOM 2001 C CA . GLU A 1 250 ? -13.602 -3.347 11.583 1.00 83.75 250 GLU A CA 1
ATOM 2002 C C . GLU A 1 250 ? -12.890 -3.584 12.912 1.00 83.75 250 GLU A C 1
ATOM 2004 O O . GLU A 1 250 ? -13.136 -2.879 13.891 1.00 83.75 250 GLU A O 1
ATOM 2009 N N . THR A 1 251 ? -12.012 -4.584 12.966 1.00 83.44 251 THR A N 1
ATOM 2010 C CA . THR A 1 251 ? -11.307 -4.917 14.207 1.00 83.44 251 THR A CA 1
ATOM 2011 C C . THR A 1 251 ? -9.891 -5.393 13.967 1.00 83.44 251 THR A C 1
ATOM 2013 O O . THR A 1 251 ? -9.584 -6.069 12.989 1.00 83.44 251 THR A O 1
ATOM 2016 N N . PHE A 1 252 ? -9.019 -5.078 14.914 1.00 86.19 252 PHE A N 1
ATOM 2017 C CA . PHE A 1 252 ? -7.713 -5.705 14.986 1.00 86.19 252 PHE A CA 1
ATOM 2018 C C . PHE A 1 252 ? -7.855 -7.182 15.352 1.00 86.19 252 PHE A C 1
ATOM 2020 O O . PHE A 1 252 ? -8.721 -7.569 16.141 1.00 86.19 252 PHE A O 1
ATOM 2027 N N . ASN A 1 253 ? -6.971 -8.006 14.801 1.00 85.38 253 ASN A N 1
ATOM 2028 C CA . ASN A 1 253 ? -6.882 -9.421 15.123 1.00 85.38 253 ASN A CA 1
ATOM 2029 C C . ASN A 1 253 ? -6.146 -9.623 16.454 1.00 85.38 253 ASN A C 1
ATOM 2031 O O . ASN A 1 253 ? -4.943 -9.881 16.490 1.00 85.38 253 ASN A O 1
ATOM 2035 N N . VAL A 1 254 ? -6.882 -9.449 17.552 1.00 82.81 254 VAL A N 1
ATOM 2036 C CA . VAL A 1 254 ? -6.430 -9.649 18.933 1.00 82.81 254 VAL A CA 1
ATOM 2037 C C . VAL A 1 254 ? -7.389 -10.595 19.662 1.00 82.81 254 VAL A C 1
ATOM 2039 O O . VAL A 1 254 ? -8.600 -10.510 19.485 1.00 82.81 254 VAL A O 1
ATOM 2042 N N . CYS A 1 255 ? -6.847 -11.511 20.472 1.00 73.19 255 CYS A N 1
ATOM 2043 C CA . CYS A 1 255 ? -7.631 -12.517 21.205 1.00 73.19 255 CYS A CA 1
ATOM 2044 C C . CYS A 1 255 ? -8.705 -11.904 22.111 1.00 73.19 255 CYS A C 1
ATOM 2046 O O . CYS A 1 255 ? -8.346 -11.237 23.078 1.00 73.19 255 CYS A O 1
ATOM 2048 N N . GLU A 1 256 ? -9.977 -12.255 21.920 1.00 63.41 256 GLU A N 1
ATOM 2049 C CA . GLU A 1 256 ? -11.006 -12.045 22.945 1.00 63.41 256 GLU A CA 1
ATOM 2050 C C . GLU A 1 256 ? -11.023 -13.187 23.972 1.00 63.41 256 GLU A C 1
ATOM 2052 O O . GLU A 1 256 ? -10.958 -14.367 23.618 1.00 63.41 256 GLU A O 1
ATOM 2057 N N . ALA A 1 257 ? -11.215 -12.851 25.250 1.00 54.81 257 ALA A N 1
ATOM 2058 C CA . ALA A 1 257 ? -11.347 -13.828 26.336 1.00 54.81 257 ALA A CA 1
ATOM 2059 C C . ALA A 1 257 ? -12.562 -14.773 26.177 1.00 54.81 257 ALA A C 1
ATOM 2061 O O . ALA A 1 257 ? -12.605 -15.841 26.785 1.00 54.81 257 ALA A O 1
ATOM 2062 N N . SER A 1 258 ? -13.550 -14.385 25.363 1.00 55.19 258 SER A N 1
ATOM 2063 C CA . SER A 1 258 ? -14.820 -15.092 25.144 1.00 55.19 258 SER A CA 1
ATOM 2064 C C . SER A 1 258 ? -14.711 -16.311 24.209 1.00 55.19 258 SER A C 1
ATOM 2066 O O . SER A 1 258 ? -15.634 -17.124 24.161 1.00 55.19 258 SER A O 1
ATOM 2068 N N . GLY A 1 259 ? -13.605 -16.457 23.465 1.00 54.09 259 GLY A N 1
ATOM 2069 C CA . GLY A 1 259 ? -13.353 -17.592 22.565 1.00 54.09 259 GLY A CA 1
ATOM 2070 C C . GLY A 1 259 ? -14.210 -17.641 21.289 1.00 54.09 259 GLY A C 1
ATOM 2071 O O . GLY A 1 259 ? -14.167 -18.642 20.574 1.00 54.09 259 GLY A O 1
ATOM 2072 N N . ALA A 1 260 ? -14.985 -16.595 20.983 1.00 53.66 260 ALA A N 1
ATOM 2073 C CA . ALA A 1 260 ? -15.869 -16.554 19.812 1.00 53.66 260 ALA A CA 1
ATOM 2074 C C . ALA A 1 260 ? -15.189 -16.054 18.513 1.00 53.66 260 ALA A C 1
ATOM 2076 O O . ALA A 1 260 ? -15.791 -16.149 17.444 1.00 53.66 260 ALA A O 1
ATOM 2077 N N . GLY A 1 261 ? -13.945 -15.560 18.585 1.00 56.03 261 GLY A N 1
ATOM 2078 C CA . GLY A 1 261 ? -13.213 -14.936 17.472 1.00 56.03 261 GLY A CA 1
ATOM 2079 C C . GLY A 1 261 ? -11.790 -15.469 17.259 1.00 56.03 261 GLY A C 1
ATOM 2080 O O . GLY A 1 261 ? -11.420 -16.531 17.761 1.00 56.03 261 GLY A O 1
ATOM 2081 N N . SER A 1 262 ? -10.999 -14.738 16.469 1.00 56.69 262 SER A N 1
ATOM 2082 C CA . SER A 1 262 ? -9.579 -15.031 16.232 1.00 56.69 262 SER A CA 1
ATOM 2083 C C . SER A 1 262 ? -8.756 -15.023 17.525 1.00 56.69 262 SER A C 1
ATOM 2085 O O . SER A 1 262 ? -9.002 -14.213 18.417 1.00 56.69 262 SER A O 1
ATOM 2087 N N . CYS A 1 263 ? -7.763 -15.910 17.620 1.00 61.00 263 CYS A N 1
ATOM 2088 C CA . CYS A 1 263 ? -6.918 -16.088 18.805 1.00 61.00 263 CYS A CA 1
ATOM 2089 C C . CYS A 1 263 ? -5.452 -15.707 18.550 1.00 61.00 263 CYS A C 1
ATOM 2091 O O . CYS A 1 263 ? -4.540 -16.354 19.070 1.00 61.00 263 CYS A O 1
ATOM 2093 N N . ALA A 1 264 ? -5.202 -14.656 17.773 1.00 66.06 264 ALA A N 1
ATOM 2094 C CA . ALA A 1 264 ? -3.842 -14.180 17.590 1.00 66.06 264 ALA A CA 1
ATOM 2095 C C . ALA A 1 264 ? -3.380 -13.356 18.805 1.00 66.06 264 ALA A C 1
ATOM 2097 O O . ALA A 1 264 ? -4.054 -12.425 19.260 1.00 66.06 264 ALA A O 1
ATOM 2098 N N . THR A 1 265 ? -2.191 -13.654 19.333 1.00 67.81 265 THR A N 1
ATOM 2099 C CA . THR A 1 265 ? -1.524 -12.847 20.375 1.00 67.81 265 THR A CA 1
ATOM 2100 C C . THR A 1 265 ? -0.851 -11.606 19.785 1.00 67.81 265 THR A C 1
ATOM 2102 O O . THR A 1 265 ? 0.136 -11.108 20.333 1.00 67.81 265 THR A O 1
ATOM 2105 N N . ASN A 1 266 ? -1.351 -11.119 18.648 1.00 80.19 266 ASN A N 1
ATOM 2106 C CA . ASN A 1 266 ? -0.776 -9.989 17.940 1.00 80.19 266 ASN A CA 1
ATOM 2107 C C . ASN A 1 266 ? -0.768 -8.748 18.836 1.00 80.19 266 ASN A C 1
ATOM 2109 O O . ASN A 1 266 ? -1.580 -8.600 19.761 1.00 80.19 266 ASN A O 1
ATOM 2113 N N . LYS A 1 267 ? 0.188 -7.869 18.542 1.00 88.00 267 LYS A N 1
ATOM 2114 C CA . LYS A 1 267 ? 0.246 -6.518 19.085 1.00 88.00 267 LYS A CA 1
ATOM 2115 C C . LYS A 1 267 ? -0.297 -5.552 18.047 1.00 88.00 267 LYS A C 1
ATOM 2117 O O . LYS A 1 267 ? -0.009 -5.694 16.862 1.00 88.00 267 LYS A O 1
ATOM 2122 N N . ILE A 1 268 ? -1.036 -4.558 18.510 1.00 90.62 268 ILE A N 1
ATOM 2123 C CA . ILE A 1 268 ? -1.445 -3.404 17.722 1.00 90.62 268 ILE A CA 1
ATOM 2124 C C . ILE A 1 268 ? -0.348 -2.359 17.898 1.00 90.62 268 ILE A C 1
ATOM 2126 O O . ILE A 1 268 ? -0.284 -1.676 18.922 1.00 90.62 268 ILE A O 1
ATOM 2130 N N . THR A 1 269 ? 0.553 -2.279 16.926 1.00 91.44 269 THR A N 1
ATOM 2131 C CA . THR A 1 269 ? 1.660 -1.324 16.963 1.00 91.44 269 THR A CA 1
ATOM 2132 C C . THR A 1 269 ? 1.299 -0.080 16.172 1.00 91.44 269 THR A C 1
ATOM 2134 O O . THR A 1 269 ? 1.050 -0.147 14.966 1.00 91.44 269 THR A O 1
ATOM 2137 N N . TRP A 1 270 ? 1.321 1.052 16.866 1.00 92.25 270 TRP A N 1
ATOM 2138 C CA . TRP A 1 270 ? 1.239 2.382 16.290 1.00 92.25 270 TRP A CA 1
ATOM 2139 C C . TRP A 1 270 ? 2.635 2.963 16.094 1.00 92.25 270 TRP A C 1
ATOM 2141 O O . TRP A 1 270 ? 3.557 2.677 16.858 1.00 92.25 270 TRP A O 1
ATOM 2151 N N . VAL A 1 271 ? 2.778 3.814 15.087 1.00 92.50 271 VAL A N 1
ATOM 2152 C CA . VAL A 1 271 ? 3.964 4.645 14.854 1.00 92.50 271 VAL A CA 1
ATOM 2153 C C . VAL A 1 271 ? 3.544 6.097 14.704 1.00 92.50 271 VAL A C 1
ATOM 2155 O O . VAL A 1 271 ? 2.388 6.397 14.407 1.00 92.50 271 VAL A O 1
ATOM 2158 N N . LEU A 1 272 ? 4.491 7.009 14.884 1.00 90.75 272 LEU A N 1
ATOM 2159 C CA . LEU A 1 272 ? 4.263 8.426 14.621 1.00 90.75 272 LEU A CA 1
ATOM 2160 C C . LEU A 1 272 ? 4.626 8.760 13.173 1.00 90.75 272 LEU A C 1
ATOM 2162 O O . LEU A 1 272 ? 5.559 8.180 12.606 1.00 90.75 272 LEU A O 1
ATOM 2166 N N . SER A 1 273 ? 3.927 9.725 12.583 1.00 87.88 273 SER A N 1
ATOM 2167 C CA . SER A 1 273 ? 4.345 10.290 11.300 1.00 87.88 273 SER A CA 1
ATOM 2168 C C . SER A 1 273 ? 5.721 10.977 11.409 1.00 87.88 273 SER A C 1
ATOM 2170 O O . SER A 1 273 ? 6.165 11.365 12.498 1.00 87.88 273 SER A O 1
ATOM 2172 N N . LYS A 1 274 ? 6.438 11.108 10.283 1.00 87.06 274 LYS A N 1
ATOM 2173 C CA . LYS A 1 274 ? 7.768 11.759 10.226 1.00 87.06 274 LYS A CA 1
ATOM 2174 C C . LYS A 1 274 ? 7.765 13.169 10.819 1.00 87.06 274 LYS A C 1
ATOM 2176 O O . LYS A 1 274 ? 8.657 13.497 11.599 1.00 87.06 274 LYS A O 1
ATOM 2181 N N . ASP A 1 275 ? 6.710 13.932 10.555 1.00 82.12 275 ASP A N 1
ATOM 2182 C CA . ASP A 1 275 ? 6.568 15.318 11.010 1.00 82.12 275 ASP A CA 1
ATOM 2183 C C . ASP A 1 275 ? 5.748 15.451 12.301 1.00 82.12 275 ASP A C 1
ATOM 2185 O O . ASP A 1 275 ? 5.270 16.536 12.639 1.00 82.12 275 ASP A O 1
ATOM 2189 N N . PHE A 1 276 ? 5.572 14.351 13.044 1.00 86.50 276 PHE A N 1
ATOM 2190 C CA . PHE A 1 276 ? 4.801 14.370 14.279 1.00 86.50 276 PHE A CA 1
ATOM 2191 C C . PHE A 1 276 ? 5.432 15.324 15.312 1.00 86.50 276 PHE A C 1
ATOM 2193 O O . PHE A 1 276 ? 6.591 15.122 15.702 1.00 86.50 276 PHE A O 1
ATOM 2200 N N . PRO A 1 277 ? 4.693 16.332 15.809 1.00 86.19 277 PRO A N 1
ATOM 2201 C CA . PRO A 1 277 ? 5.279 17.365 16.654 1.00 86.19 277 PRO A CA 1
ATOM 2202 C C . PRO A 1 277 ? 5.818 16.840 17.982 1.00 86.19 277 PRO A C 1
ATOM 2204 O O . PRO A 1 277 ? 5.123 16.165 18.742 1.00 86.19 277 PRO A O 1
ATOM 2207 N N . GLU A 1 278 ? 7.067 17.210 18.278 1.00 89.06 278 GLU A N 1
ATOM 2208 C CA . GLU A 1 278 ? 7.816 16.730 19.446 1.00 89.06 278 GLU A CA 1
ATOM 2209 C C . GLU A 1 278 ? 7.049 16.935 20.755 1.00 89.06 278 GLU A C 1
ATOM 2211 O O . GLU A 1 278 ? 6.995 16.051 21.605 1.00 89.06 278 GLU A O 1
ATOM 2216 N N . PHE A 1 279 ? 6.391 18.086 20.883 1.00 89.25 279 PHE A N 1
ATOM 2217 C CA . PHE A 1 279 ? 5.712 18.488 22.106 1.00 89.25 279 PHE A CA 1
ATOM 2218 C C . PHE A 1 279 ? 4.445 17.685 22.432 1.00 89.25 279 PHE A C 1
ATOM 2220 O O . PHE A 1 279 ? 3.952 17.831 23.540 1.00 89.25 279 PHE A O 1
ATOM 2227 N N . TYR A 1 280 ? 3.930 16.864 21.506 1.00 89.50 280 TYR A N 1
ATOM 2228 C CA . TYR A 1 280 ? 2.815 15.941 21.766 1.00 89.50 280 TYR A CA 1
ATOM 2229 C C . TYR A 1 280 ? 3.263 14.486 21.930 1.00 89.50 280 TYR A C 1
ATOM 2231 O O . TYR A 1 280 ? 2.429 13.602 22.158 1.00 89.50 280 TYR A O 1
ATOM 2239 N N . LYS A 1 281 ? 4.558 14.179 21.777 1.00 90.69 281 LYS A N 1
ATOM 2240 C CA . LYS A 1 281 ? 5.030 12.788 21.820 1.00 90.69 281 LYS A CA 1
ATOM 2241 C C . LYS A 1 281 ? 4.784 12.149 23.181 1.00 90.69 281 LYS A C 1
ATOM 2243 O O . LYS A 1 281 ? 4.404 10.981 23.241 1.00 90.69 281 LYS A O 1
ATOM 2248 N N . ASP A 1 282 ? 4.955 12.893 24.268 1.00 93.75 282 ASP A N 1
ATOM 2249 C CA . ASP A 1 282 ? 4.757 12.361 25.617 1.00 93.75 282 ASP A CA 1
ATOM 2250 C C . ASP A 1 282 ? 3.273 12.186 25.964 1.00 93.75 282 ASP A C 1
ATOM 2252 O O . ASP A 1 282 ? 2.896 11.188 26.580 1.00 93.75 282 ASP A O 1
ATOM 2256 N N . GLU A 1 283 ? 2.408 13.092 25.512 1.00 93.06 283 GLU A N 1
ATOM 2257 C CA . GLU A 1 283 ? 0.951 12.956 25.576 1.00 93.06 283 GLU A CA 1
ATOM 2258 C C . GLU A 1 283 ? 0.481 11.741 24.778 1.00 93.06 283 GLU A C 1
ATOM 2260 O O . GLU A 1 283 ? -0.343 10.969 25.264 1.00 93.06 283 GLU A O 1
ATOM 2265 N N . THR A 1 284 ? 1.049 11.523 23.592 1.00 91.81 284 THR A N 1
ATOM 2266 C CA . THR A 1 284 ? 0.704 10.384 22.733 1.00 91.81 284 THR A CA 1
ATOM 2267 C C . THR A 1 284 ? 1.118 9.062 23.375 1.00 91.81 284 THR A C 1
ATOM 2269 O O . THR A 1 284 ? 0.319 8.128 23.419 1.00 91.81 284 THR A O 1
ATOM 2272 N N . LYS A 1 285 ? 2.317 8.989 23.975 1.00 94.62 285 LYS A N 1
ATOM 2273 C CA . LYS A 1 285 ? 2.740 7.823 24.775 1.00 94.62 285 LYS A CA 1
ATOM 2274 C C . LYS A 1 285 ? 1.769 7.547 25.924 1.00 94.62 285 LYS A C 1
ATOM 2276 O O . LYS A 1 285 ? 1.415 6.393 26.155 1.00 94.62 285 LYS A O 1
ATOM 2281 N N . ARG A 1 286 ? 1.322 8.590 26.637 1.00 95.31 286 ARG A N 1
ATOM 2282 C CA . ARG A 1 286 ? 0.324 8.454 27.711 1.00 95.31 286 ARG A CA 1
ATOM 2283 C C . ARG A 1 286 ? -1.011 7.931 27.176 1.00 95.31 286 ARG A C 1
ATOM 2285 O O . ARG A 1 286 ? -1.563 7.012 27.768 1.00 95.31 286 ARG A O 1
ATOM 2292 N N . ALA A 1 287 ? -1.494 8.457 26.052 1.00 93.81 287 ALA A N 1
ATOM 2293 C CA . ALA A 1 287 ? -2.737 8.005 25.428 1.00 93.81 287 ALA A CA 1
ATOM 2294 C C . ALA A 1 287 ? -2.670 6.525 25.011 1.00 93.81 287 ALA A C 1
ATOM 2296 O O . ALA A 1 287 ? -3.556 5.753 25.371 1.00 93.81 287 ALA A O 1
ATOM 2297 N N . ILE A 1 288 ? -1.588 6.108 24.342 1.00 94.44 288 ILE A N 1
ATOM 2298 C CA . ILE A 1 288 ? -1.367 4.702 23.968 1.00 94.44 288 ILE A CA 1
ATOM 2299 C C . ILE A 1 288 ? -1.283 3.798 25.201 1.00 94.44 288 ILE A C 1
ATOM 2301 O O . ILE A 1 288 ? -1.840 2.702 25.194 1.00 94.44 288 ILE A O 1
ATOM 2305 N N . ALA A 1 289 ? -0.642 4.248 26.283 1.00 96.19 289 ALA A N 1
ATOM 2306 C CA . ALA A 1 289 ? -0.592 3.481 27.524 1.00 96.19 289 ALA A CA 1
ATOM 2307 C C . ALA A 1 289 ? -1.990 3.261 28.129 1.00 96.19 289 ALA A C 1
ATOM 2309 O O . ALA A 1 289 ? -2.273 2.165 28.614 1.00 96.19 289 ALA A O 1
ATOM 2310 N N . GLU A 1 290 ? -2.878 4.259 28.075 1.00 97.12 290 GLU A N 1
ATOM 2311 C CA . GLU A 1 290 ? -4.274 4.092 28.497 1.00 97.12 290 GLU A CA 1
ATOM 2312 C C . GLU A 1 290 ? -5.052 3.167 27.552 1.00 97.12 290 GLU A C 1
ATOM 2314 O O . GLU A 1 290 ? -5.780 2.297 28.028 1.00 97.12 290 GLU A O 1
ATOM 2319 N N . TRP A 1 291 ? -4.853 3.266 26.230 1.00 94.69 291 TRP A N 1
ATOM 2320 C CA . TRP A 1 291 ? -5.447 2.315 25.280 1.00 94.69 291 TRP A CA 1
ATOM 2321 C C . TRP A 1 291 ? -5.011 0.886 25.594 1.00 94.69 291 TRP A C 1
ATOM 2323 O O . TRP A 1 291 ? -5.849 -0.006 25.697 1.00 94.69 291 TRP A O 1
ATOM 2333 N N . ASN A 1 292 ? -3.718 0.666 25.833 1.00 95.19 292 ASN A N 1
ATOM 2334 C CA . ASN A 1 292 ? -3.204 -0.646 26.191 1.00 95.19 292 ASN A CA 1
ATOM 2335 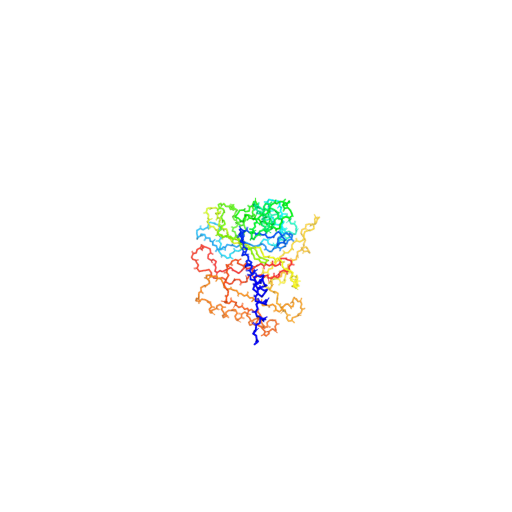C C . ASN A 1 292 ? -3.875 -1.208 27.452 1.00 95.19 292 ASN A C 1
ATOM 2337 O O . ASN A 1 292 ? -4.227 -2.382 27.457 1.00 95.19 292 ASN A O 1
ATOM 2341 N N . LYS A 1 293 ? -4.101 -0.391 28.492 1.00 95.88 293 LYS A N 1
ATOM 2342 C CA . LYS A 1 293 ? -4.805 -0.837 29.709 1.00 95.88 293 LYS A CA 1
ATOM 2343 C C . LYS A 1 293 ? -6.230 -1.295 29.410 1.00 95.88 293 LYS A C 1
ATOM 2345 O O . LYS A 1 293 ? -6.626 -2.361 29.868 1.00 95.88 293 LYS A O 1
ATOM 2350 N N . VAL A 1 294 ? -6.972 -0.522 28.615 1.00 92.88 294 VAL A N 1
ATOM 2351 C CA . VAL A 1 294 ? -8.351 -0.864 28.229 1.00 92.88 294 VAL A CA 1
ATOM 2352 C C . VAL A 1 294 ? -8.385 -2.175 27.441 1.00 92.88 294 VAL A C 1
ATOM 2354 O O . VAL A 1 294 ? -9.204 -3.043 27.729 1.00 92.88 294 VAL A O 1
ATOM 2357 N N . PHE A 1 295 ? -7.467 -2.360 26.489 1.00 90.44 295 PHE A N 1
ATOM 2358 C CA . PHE A 1 295 ? -7.359 -3.610 25.731 1.00 90.44 295 PHE A CA 1
ATOM 2359 C C . PHE A 1 295 ? -6.934 -4.791 26.615 1.00 90.44 295 PHE A C 1
ATOM 2361 O O . PHE A 1 295 ? -7.488 -5.877 26.492 1.00 90.44 295 PHE A O 1
ATOM 2368 N N . GLN A 1 296 ? -5.980 -4.603 27.527 1.00 91.00 296 GLN A N 1
ATOM 2369 C CA . GLN A 1 296 ? -5.575 -5.638 28.481 1.00 91.00 296 GLN A CA 1
ATOM 2370 C C . GLN A 1 296 ? -6.748 -6.096 29.353 1.00 91.00 296 GLN A C 1
ATOM 2372 O O . GLN A 1 296 ? -6.969 -7.297 29.490 1.00 91.00 296 GLN A O 1
ATOM 2377 N N . GLU A 1 297 ? -7.524 -5.154 29.892 1.00 91.31 297 GLU A N 1
ATOM 2378 C CA . GLU A 1 297 ? -8.704 -5.448 30.707 1.00 91.31 297 GLU A CA 1
ATOM 2379 C C . GLU A 1 297 ? -9.784 -6.173 29.895 1.00 91.31 297 GLU A C 1
ATOM 2381 O O . GLU A 1 297 ? -10.232 -7.247 30.295 1.00 91.31 297 GLU A O 1
ATOM 2386 N N . ALA A 1 298 ? -10.151 -5.637 28.726 1.00 86.12 298 ALA A N 1
ATOM 2387 C CA . ALA A 1 298 ? -11.195 -6.207 27.875 1.00 86.12 298 ALA A CA 1
ATOM 2388 C C . ALA A 1 298 ? -10.860 -7.625 27.383 1.00 86.12 298 ALA A C 1
ATOM 2390 O O . ALA A 1 298 ? -11.748 -8.467 27.249 1.00 86.12 298 ALA A O 1
ATOM 2391 N N . LEU A 1 299 ? -9.578 -7.900 27.126 1.00 85.12 299 LEU A N 1
ATOM 2392 C CA . LEU A 1 299 ? -9.111 -9.183 26.598 1.00 85.12 299 LEU A CA 1
ATOM 2393 C C . LEU A 1 299 ? -8.588 -10.134 27.686 1.00 85.12 299 LEU A C 1
ATOM 2395 O O . LEU A 1 299 ? -8.206 -11.261 27.374 1.00 85.12 299 LEU A O 1
ATOM 2399 N N . GLY A 1 300 ? -8.532 -9.703 28.951 1.00 86.62 300 GLY A N 1
ATOM 2400 C CA . GLY A 1 300 ? -7.925 -10.475 30.040 1.00 86.62 300 GLY A CA 1
ATOM 2401 C C . GLY A 1 300 ? -6.434 -10.773 29.826 1.00 86.62 300 GLY A C 1
ATOM 2402 O O . GLY A 1 300 ? -5.942 -11.815 30.263 1.00 86.62 300 GLY A O 1
ATOM 2403 N N . ARG A 1 301 ? -5.713 -9.890 29.126 1.00 85.94 301 ARG A N 1
ATOM 2404 C CA . ARG A 1 301 ? -4.289 -10.039 28.788 1.00 85.94 301 ARG A CA 1
ATOM 2405 C C . ARG A 1 301 ? -3.406 -9.277 29.769 1.00 85.94 301 ARG A C 1
ATOM 2407 O O . ARG A 1 301 ? -3.730 -8.171 30.185 1.00 85.94 301 ARG A O 1
ATOM 2414 N N . THR A 1 302 ? -2.252 -9.848 30.104 1.00 89.19 302 THR A N 1
ATOM 2415 C CA . THR A 1 302 ? -1.246 -9.202 30.969 1.00 89.19 302 THR A CA 1
ATOM 2416 C C . THR A 1 302 ? -0.052 -8.659 30.191 1.00 89.19 302 THR A C 1
ATOM 2418 O O . THR A 1 302 ? 0.748 -7.900 30.731 1.00 89.19 302 THR A O 1
ATOM 2421 N N . ASP A 1 303 ? 0.110 -9.073 28.937 1.00 90.75 303 ASP A N 1
ATOM 2422 C CA . ASP A 1 303 ? 1.156 -8.598 28.042 1.00 90.75 303 ASP A CA 1
ATOM 2423 C C . ASP A 1 303 ? 0.725 -7.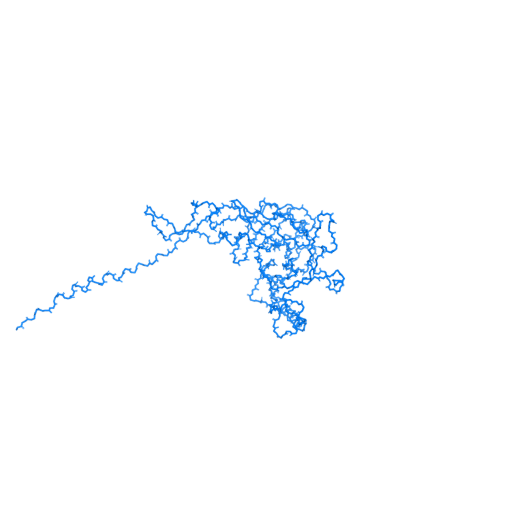327 27.298 1.00 90.75 303 ASP A C 1
ATOM 2425 O O . ASP A 1 303 ? -0.457 -6.989 27.255 1.00 90.75 303 ASP A O 1
ATOM 2429 N N . THR A 1 304 ? 1.680 -6.576 26.744 1.00 91.81 304 THR A N 1
ATOM 2430 C CA . THR A 1 304 ? 1.381 -5.371 25.955 1.00 91.81 304 THR A CA 1
ATOM 2431 C C . THR A 1 304 ? 0.597 -5.748 24.701 1.00 91.81 304 THR A C 1
ATOM 2433 O O . THR A 1 304 ? 1.124 -6.454 23.841 1.00 91.81 304 THR A O 1
ATOM 2436 N N . VAL A 1 305 ? -0.632 -5.244 24.594 1.00 91.88 305 VAL A N 1
ATOM 2437 C CA . VAL A 1 305 ? -1.536 -5.433 23.455 1.00 91.88 305 VAL A CA 1
ATOM 2438 C C . VAL A 1 305 ? -1.420 -4.277 22.472 1.00 91.88 305 VAL A C 1
ATOM 2440 O O . VAL A 1 305 ? -1.320 -4.517 21.275 1.00 91.88 305 VAL A O 1
ATOM 2443 N N . VAL A 1 306 ? -1.413 -3.039 22.968 1.00 93.94 306 VAL A N 1
ATOM 2444 C CA . VAL A 1 306 ? -1.271 -1.823 22.159 1.00 93.94 306 VAL A CA 1
ATOM 2445 C C . VAL A 1 306 ? 0.058 -1.173 22.502 1.00 93.94 306 VAL A C 1
ATOM 2447 O O . VAL A 1 306 ? 0.377 -0.991 23.676 1.00 93.94 306 VAL A O 1
ATOM 2450 N N . ASP A 1 307 ? 0.838 -0.842 21.483 1.00 94.12 307 ASP A N 1
ATOM 2451 C CA . ASP A 1 307 ? 2.184 -0.305 21.647 1.00 94.12 307 ASP A CA 1
ATOM 2452 C C . ASP A 1 307 ? 2.426 0.889 20.724 1.00 94.12 307 ASP A C 1
ATOM 2454 O O . ASP A 1 307 ? 1.809 1.000 19.663 1.00 94.12 307 ASP A O 1
ATOM 2458 N N . LEU A 1 308 ? 3.342 1.767 21.132 1.00 94.31 308 LEU A N 1
ATOM 2459 C CA . LEU A 1 308 ? 3.846 2.861 20.309 1.00 94.31 308 LEU A CA 1
ATOM 2460 C C . LEU A 1 308 ? 5.319 2.602 20.012 1.00 94.31 308 LEU A C 1
ATOM 2462 O O . LEU A 1 308 ? 6.176 2.818 20.870 1.00 94.31 308 LEU A O 1
ATOM 2466 N N . ASP A 1 309 ? 5.623 2.195 18.785 1.00 93.56 309 ASP A N 1
ATOM 2467 C CA . ASP A 1 309 ? 7.005 2.071 18.345 1.00 93.56 309 ASP A CA 1
ATOM 2468 C C . ASP A 1 309 ? 7.564 3.460 18.019 1.00 93.56 309 ASP A C 1
ATOM 2470 O O . ASP A 1 309 ? 7.319 4.038 16.961 1.00 93.56 309 ASP A O 1
ATOM 2474 N N . THR A 1 310 ? 8.330 4.010 18.960 1.00 89.31 310 THR A N 1
ATOM 2475 C CA . THR A 1 310 ? 8.997 5.307 18.802 1.00 89.31 310 THR A CA 1
ATOM 2476 C C . THR A 1 310 ? 10.339 5.214 18.0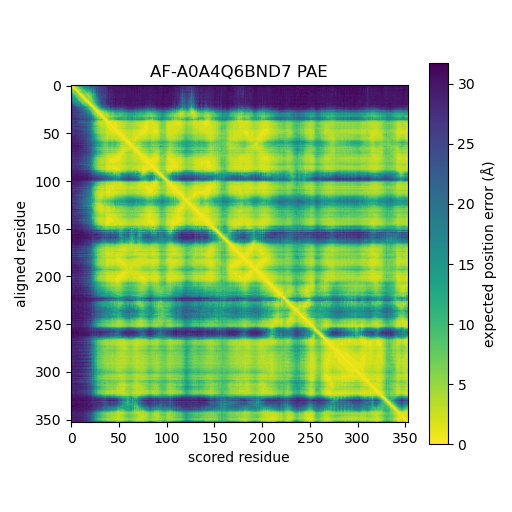80 1.00 89.31 310 THR A C 1
ATOM 2478 O O . THR A 1 310 ? 10.998 6.236 17.901 1.00 89.31 310 THR A O 1
ATOM 2481 N N . THR A 1 311 ? 10.797 4.009 17.725 1.00 90.44 311 THR A N 1
ATOM 2482 C CA . THR A 1 311 ? 12.073 3.812 17.019 1.00 90.44 311 THR A CA 1
ATOM 2483 C C . THR A 1 311 ? 11.941 4.040 15.519 1.00 90.44 311 THR A C 1
ATOM 2485 O O . THR A 1 311 ? 12.942 4.267 14.839 1.00 90.44 311 THR A O 1
ATOM 2488 N N . VAL A 1 312 ? 10.706 4.029 15.011 1.00 90.19 312 VAL A N 1
ATOM 2489 C CA . VAL A 1 312 ? 10.399 4.237 13.603 1.00 90.19 312 VAL A CA 1
ATOM 2490 C C . VAL A 1 312 ? 9.370 5.348 13.448 1.00 90.19 312 VAL A C 1
ATOM 2492 O O . VAL A 1 312 ? 8.383 5.418 14.172 1.00 90.19 312 VAL A O 1
ATOM 2495 N N . GLN A 1 313 ? 9.591 6.203 12.454 1.00 88.56 313 GLN A N 1
ATOM 2496 C CA . GLN A 1 313 ? 8.570 7.106 11.939 1.00 88.56 313 GLN A CA 1
ATOM 2497 C C . GLN A 1 313 ? 8.164 6.668 10.536 1.00 88.56 313 GLN A C 1
ATOM 2499 O O . GLN A 1 313 ? 8.979 6.112 9.794 1.00 88.56 313 GLN A O 1
ATOM 2504 N N . ALA A 1 314 ? 6.915 6.928 10.171 1.00 88.44 314 ALA A N 1
ATOM 2505 C CA . ALA A 1 314 ? 6.363 6.527 8.885 1.00 88.44 314 ALA A CA 1
ATOM 2506 C C . ALA A 1 314 ? 5.840 7.715 8.076 1.00 88.44 314 ALA A C 1
ATOM 2508 O O . ALA A 1 314 ? 5.565 8.789 8.616 1.00 88.44 314 ALA A O 1
ATOM 2509 N N . ASP A 1 315 ? 5.729 7.507 6.765 1.00 85.94 315 ASP A N 1
ATOM 2510 C CA . ASP A 1 315 ? 4.945 8.400 5.914 1.00 85.94 315 ASP A CA 1
ATOM 2511 C C . ASP A 1 315 ? 3.476 8.339 6.350 1.00 85.94 315 ASP A C 1
ATOM 2513 O O . ASP A 1 315 ? 3.008 7.308 6.840 1.00 85.94 315 ASP A O 1
ATOM 2517 N N . ILE A 1 316 ? 2.756 9.450 6.205 1.00 80.69 316 ILE A N 1
ATOM 2518 C CA . ILE A 1 316 ? 1.404 9.595 6.759 1.00 80.69 316 ILE A CA 1
ATOM 2519 C C . ILE A 1 316 ? 0.419 8.584 6.165 1.00 80.69 316 ILE A C 1
ATOM 2521 O O . ILE A 1 316 ? -0.510 8.162 6.848 1.00 80.69 316 ILE A O 1
ATOM 2525 N N . SER A 1 317 ? 0.639 8.178 4.912 1.00 80.38 317 SER A N 1
ATOM 2526 C CA . SER A 1 317 ? -0.192 7.193 4.228 1.00 80.38 317 SER A CA 1
ATOM 2527 C C . SER A 1 317 ? 0.427 5.795 4.144 1.00 80.38 317 SER A C 1
ATOM 2529 O O . SER A 1 317 ? -0.095 4.959 3.404 1.00 80.38 317 SER A O 1
ATOM 2531 N N . ASP A 1 318 ? 1.504 5.510 4.903 1.00 85.25 318 ASP A N 1
ATOM 2532 C CA . ASP A 1 318 ? 2.154 4.191 4.904 1.00 85.25 318 ASP A CA 1
ATOM 2533 C C . ASP A 1 318 ? 1.210 3.105 5.419 1.00 85.25 318 ASP A C 1
ATOM 2535 O O . ASP A 1 318 ? 1.138 2.784 6.604 1.00 85.25 318 ASP A O 1
ATOM 2539 N N . SER A 1 319 ? 0.535 2.477 4.469 1.00 80.12 319 SER A N 1
ATOM 2540 C CA . SER A 1 319 ? -0.497 1.480 4.708 1.00 80.12 319 SER A CA 1
ATOM 2541 C C . SER A 1 319 ? 0.005 0.125 5.215 1.00 80.12 319 SER A C 1
ATOM 2543 O O . SER A 1 319 ? -0.725 -0.861 5.212 1.00 80.12 319 SER A O 1
ATOM 2545 N N . ARG A 1 320 ? 1.267 0.038 5.630 1.00 84.69 320 ARG A N 1
ATOM 2546 C CA . ARG A 1 320 ? 1.805 -1.119 6.355 1.00 84.69 320 ARG A CA 1
ATOM 2547 C C . ARG A 1 320 ? 1.716 -0.952 7.869 1.00 84.69 320 ARG A C 1
ATOM 2549 O O . ARG A 1 320 ? 2.110 -1.869 8.587 1.00 84.69 320 ARG A O 1
ATOM 2556 N N . ARG A 1 321 ? 1.333 0.233 8.352 1.00 86.88 321 ARG A N 1
ATOM 2557 C CA . ARG A 1 321 ? 1.434 0.612 9.761 1.00 86.88 321 ARG A CA 1
ATOM 2558 C C . ARG A 1 321 ? 0.207 1.397 10.208 1.00 86.88 321 ARG A C 1
ATOM 2560 O O . ARG A 1 321 ? -0.340 2.181 9.438 1.00 86.88 321 ARG A O 1
ATOM 2567 N N . ASN A 1 322 ? -0.105 1.295 11.496 1.00 87.81 322 ASN A N 1
ATOM 2568 C CA . ASN A 1 322 ? -1.057 2.185 12.141 1.00 87.81 322 ASN A CA 1
ATOM 2569 C C . ASN A 1 322 ? -0.330 3.502 12.424 1.00 87.81 322 ASN A C 1
ATOM 2571 O O . ASN A 1 322 ? 0.504 3.571 13.332 1.00 87.81 322 ASN A O 1
ATOM 2575 N N . VAL A 1 323 ? -0.590 4.544 11.640 1.00 87.44 323 VAL A N 1
ATOM 2576 C CA . VAL A 1 323 ? 0.110 5.825 11.793 1.00 87.44 323 VAL A CA 1
ATOM 2577 C C . VAL A 1 323 ? -0.749 6.797 12.593 1.00 87.44 323 VAL A C 1
ATOM 2579 O O . VAL A 1 323 ? -1.841 7.174 12.172 1.00 87.44 323 VAL A O 1
ATOM 2582 N N . ILE A 1 324 ? -0.242 7.243 13.745 1.00 85.94 324 ILE A N 1
ATOM 2583 C CA . ILE A 1 324 ? -0.780 8.421 14.423 1.00 85.94 324 ILE A CA 1
ATOM 2584 C C . ILE A 1 324 ? -0.153 9.637 13.767 1.00 85.94 324 ILE A C 1
ATOM 2586 O O . ILE A 1 324 ? 1.057 9.871 13.850 1.00 85.94 324 ILE A O 1
ATOM 2590 N N . ASN A 1 325 ? -1.004 10.428 13.135 1.00 79.56 325 ASN A N 1
ATOM 2591 C CA . ASN A 1 325 ? -0.618 11.702 12.581 1.00 79.56 325 ASN A CA 1
ATOM 2592 C C . ASN A 1 325 ? -1.244 12.847 13.366 1.00 79.56 325 ASN A C 1
ATOM 2594 O O . ASN A 1 325 ? -2.355 12.735 13.882 1.00 79.56 325 ASN A O 1
ATOM 2598 N N . MET A 1 326 ? -0.556 13.981 13.371 1.00 73.44 326 MET A N 1
ATOM 2599 C CA . MET A 1 326 ? -1.175 15.234 13.740 1.00 73.44 326 MET A CA 1
ATOM 2600 C C . MET A 1 326 ? -0.800 16.304 12.726 1.00 73.44 326 MET A C 1
ATOM 2602 O O . MET A 1 326 ? 0.371 16.617 12.521 1.00 73.44 326 MET A O 1
ATOM 2606 N N . PHE A 1 327 ? -1.822 16.862 12.088 1.00 65.06 327 PHE A N 1
ATOM 2607 C CA . PHE A 1 327 ? -1.658 17.893 11.080 1.00 65.06 327 PHE A CA 1
ATOM 2608 C C . PHE A 1 327 ? -1.789 19.265 11.745 1.00 65.06 327 PHE A C 1
ATOM 2610 O O . PHE A 1 327 ? -2.867 19.641 12.195 1.00 65.06 327 PHE A O 1
ATOM 2617 N N . MET A 1 328 ? -0.682 20.003 11.838 1.00 55.41 328 MET A N 1
ATOM 2618 C CA . MET A 1 328 ? -0.647 21.349 12.436 1.00 55.41 328 MET A CA 1
ATOM 2619 C C . MET A 1 328 ? -0.625 22.485 11.408 1.00 55.41 328 MET A C 1
ATOM 2621 O O . MET A 1 328 ? -0.393 23.639 11.761 1.00 55.41 328 MET A O 1
ATOM 2625 N N . HIS A 1 329 ? -0.845 22.187 10.133 1.00 53.72 329 HIS A N 1
ATOM 2626 C CA . HIS A 1 329 ? -0.714 23.183 9.083 1.00 53.72 329 HIS A CA 1
ATOM 2627 C C . HIS A 1 329 ? -2.020 23.968 8.866 1.00 53.72 329 HIS A C 1
ATOM 2629 O O . HIS A 1 329 ? -3.099 23.387 8.755 1.00 53.72 329 HIS A O 1
ATOM 2635 N N . GLU A 1 330 ? -1.904 25.294 8.720 1.00 51.84 330 GLU A N 1
ATOM 2636 C CA . GLU A 1 330 ? -2.957 26.277 8.374 1.00 51.84 330 GLU A CA 1
ATOM 2637 C C . GLU A 1 330 ? -3.591 26.071 6.968 1.00 51.84 330 GLU A C 1
ATOM 2639 O O . GLU A 1 330 ? -4.137 26.987 6.362 1.00 51.84 330 GLU A O 1
ATOM 2644 N N . VAL A 1 331 ? -3.486 24.868 6.401 1.00 50.41 331 VAL A N 1
ATOM 2645 C CA . VAL A 1 331 ? -3.415 24.612 4.950 1.00 50.41 331 VAL A CA 1
ATOM 2646 C C . VAL A 1 331 ? -4.690 23.943 4.418 1.00 50.41 331 VAL A C 1
ATOM 2648 O O . VAL A 1 331 ? -4.759 23.565 3.260 1.00 50.41 331 VAL A O 1
ATOM 2651 N N . SER A 1 332 ? -5.761 23.831 5.206 1.00 51.16 332 SER A N 1
ATOM 2652 C CA . SER A 1 332 ? -7.072 23.562 4.608 1.00 51.16 332 SER A CA 1
ATOM 2653 C C . SER A 1 332 ? -8.147 24.440 5.223 1.00 51.16 332 SER A C 1
ATOM 2655 O O . SER A 1 332 ? -8.368 24.442 6.432 1.00 51.16 332 SER A O 1
ATOM 2657 N N . PHE A 1 333 ? -8.889 25.137 4.362 1.00 49.53 333 PHE A N 1
ATOM 2658 C CA . PHE A 1 333 ? -10.075 25.916 4.734 1.00 49.53 333 PHE A CA 1
ATOM 2659 C C . PHE A 1 333 ? -11.166 25.058 5.421 1.00 49.53 333 PHE A C 1
ATOM 2661 O O . PHE A 1 333 ? -12.170 25.583 5.893 1.00 49.53 333 PHE A O 1
ATOM 2668 N N . LYS A 1 334 ? -10.989 23.726 5.463 1.00 51.09 334 LYS A N 1
ATOM 2669 C CA . LYS A 1 334 ? -11.933 22.747 6.014 1.00 51.09 334 LYS A CA 1
ATOM 2670 C C . LYS A 1 334 ? -11.533 22.154 7.371 1.00 51.09 334 LYS A C 1
ATOM 2672 O O . LYS A 1 334 ? -12.301 21.354 7.893 1.00 51.09 334 LYS A O 1
ATOM 2677 N N . GLY A 1 335 ? -10.403 22.559 7.963 1.00 49.34 335 GLY A N 1
ATOM 2678 C CA . GLY A 1 335 ? -10.134 22.350 9.394 1.00 49.34 335 GLY A CA 1
ATOM 2679 C C . GLY A 1 335 ? -10.205 20.896 9.881 1.00 49.34 335 GLY A C 1
ATOM 2680 O O . GLY A 1 335 ? -10.794 20.633 10.929 1.00 49.34 335 GLY A O 1
ATOM 2681 N N . LEU A 1 336 ? -9.636 19.942 9.139 1.00 53.44 336 LEU A N 1
ATOM 2682 C CA . LEU A 1 336 ? -9.534 18.561 9.616 1.00 53.44 336 LEU A CA 1
ATOM 2683 C C . LEU A 1 336 ? -8.435 18.441 10.684 1.00 53.44 336 LEU A C 1
ATOM 2685 O O . LEU A 1 336 ? -7.272 18.731 10.421 1.00 53.44 336 LEU A O 1
ATOM 2689 N N . LEU A 1 337 ? -8.822 18.005 11.887 1.00 48.19 337 LEU A N 1
ATOM 2690 C CA . LEU A 1 337 ? -7.949 17.883 13.067 1.00 48.19 337 LEU A CA 1
ATOM 2691 C C . LEU A 1 337 ? -7.172 16.554 13.134 1.00 48.19 337 LEU A C 1
ATOM 2693 O O . LEU A 1 337 ? -6.344 16.367 14.021 1.00 48.19 337 LEU A O 1
ATOM 2697 N N . GLY A 1 338 ? -7.422 15.631 12.205 1.00 48.78 338 GLY A N 1
ATOM 2698 C CA . GLY A 1 338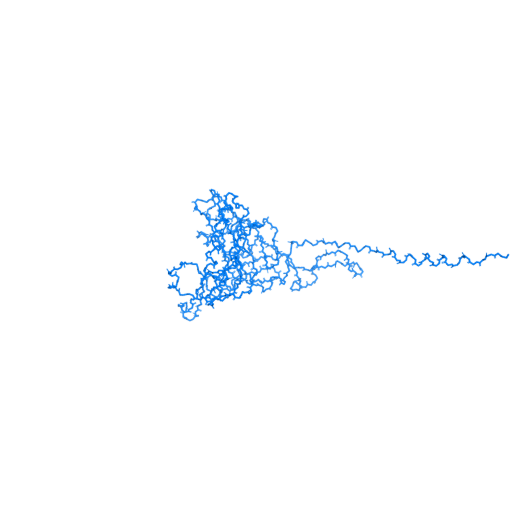 ? -6.751 14.335 12.140 1.00 48.78 338 GLY A CA 1
ATOM 2699 C C . GLY A 1 338 ? -7.555 13.321 11.334 1.00 48.78 338 GLY A C 1
ATOM 2700 O O . GLY A 1 338 ? -8.783 13.380 11.288 1.00 48.78 338 GLY A O 1
ATOM 2701 N N . VAL A 1 339 ? -6.851 12.399 10.686 1.00 55.88 339 VAL A N 1
ATOM 2702 C CA . VAL A 1 339 ? -7.418 11.280 9.932 1.00 55.88 339 VAL A CA 1
ATOM 2703 C C . VAL A 1 339 ? -6.751 10.018 10.467 1.00 55.88 339 VAL A C 1
ATOM 2705 O O . VAL A 1 339 ? -5.530 9.911 10.423 1.00 55.88 339 VAL A O 1
ATOM 2708 N N . ALA A 1 340 ? -7.543 9.092 11.007 1.00 53.31 340 ALA A N 1
ATOM 2709 C CA . ALA A 1 340 ? -7.097 7.733 11.289 1.00 53.31 340 ALA A CA 1
ATOM 2710 C C . ALA A 1 340 ? -7.623 6.853 10.159 1.00 53.31 340 ALA A C 1
ATOM 2712 O O . ALA A 1 340 ? -8.835 6.732 9.977 1.00 53.31 340 ALA A O 1
ATOM 2713 N N . GLN A 1 341 ? -6.721 6.287 9.370 1.00 66.44 341 GLN A N 1
ATOM 2714 C CA . GLN A 1 341 ? -7.071 5.393 8.278 1.00 66.44 341 GLN A CA 1
ATOM 2715 C C . GLN A 1 341 ? -6.209 4.151 8.344 1.00 66.44 341 GLN A C 1
ATOM 2717 O O . GLN A 1 341 ? -5.050 4.206 8.740 1.00 66.44 341 GLN A O 1
ATOM 2722 N N . GLY A 1 342 ? -6.801 3.031 7.956 1.00 71.56 342 GLY A N 1
ATOM 2723 C CA . GLY A 1 342 ? -6.078 1.785 7.800 1.00 71.56 342 GLY A CA 1
ATOM 2724 C C . GLY A 1 342 ? -6.734 0.943 6.724 1.00 71.56 342 GLY A C 1
ATOM 2725 O O . GLY A 1 342 ? -7.934 1.064 6.481 1.00 71.56 342 GLY A O 1
ATOM 2726 N N . ILE A 1 343 ? -5.941 0.082 6.109 1.00 80.94 343 ILE A N 1
ATOM 2727 C CA . ILE A 1 343 ? -6.399 -0.946 5.189 1.00 80.94 343 ILE A CA 1
ATOM 2728 C C . ILE A 1 343 ? -7.148 -2.005 5.981 1.00 80.94 343 ILE A C 1
ATOM 2730 O O . ILE A 1 343 ? -6.684 -2.461 7.035 1.00 80.94 343 ILE A O 1
ATOM 2734 N N . LYS A 1 344 ? -8.303 -2.400 5.455 1.00 83.94 344 LYS A N 1
ATOM 2735 C CA . LYS A 1 344 ? -9.122 -3.470 6.015 1.00 83.94 344 LYS A CA 1
ATOM 2736 C C . LYS A 1 344 ? -9.134 -4.627 5.036 1.00 83.94 344 LYS A C 1
ATOM 2738 O O . LYS A 1 344 ? -9.253 -4.408 3.834 1.00 83.94 344 LYS A O 1
ATOM 2743 N N . ASP A 1 345 ? -9.043 -5.850 5.540 1.00 85.00 345 ASP A N 1
ATOM 2744 C CA . ASP A 1 345 ? -9.404 -7.012 4.747 1.00 85.00 345 ASP A CA 1
ATOM 2745 C C . ASP A 1 345 ? -10.916 -6.960 4.531 1.00 85.00 345 ASP A C 1
ATOM 2747 O O . ASP A 1 345 ? -11.696 -7.064 5.482 1.00 85.00 345 ASP A O 1
ATOM 2751 N N . PRO A 1 346 ? -11.372 -6.770 3.293 1.00 77.50 346 PRO A N 1
ATOM 2752 C CA . PRO A 1 346 ? -12.779 -6.556 3.051 1.00 77.50 346 PRO A CA 1
ATOM 2753 C C . PRO A 1 346 ? -13.558 -7.885 2.960 1.00 77.50 346 PRO A C 1
ATOM 2755 O O . PRO A 1 346 ? -14.792 -7.886 2.910 1.00 77.50 346 PRO A O 1
ATOM 2758 N N . GLU A 1 347 ? -12.856 -9.026 2.980 1.00 79.69 347 GLU A N 1
ATOM 2759 C CA . GLU A 1 347 ? -13.438 -10.352 3.161 1.00 79.69 347 GLU A CA 1
ATOM 2760 C C . GLU A 1 347 ? -13.774 -10.654 4.615 1.00 79.69 347 GLU A C 1
ATOM 2762 O O . GLU A 1 347 ? -14.692 -11.440 4.869 1.00 79.69 347 GLU A O 1
ATOM 2767 N N . THR A 1 348 ? -13.069 -10.017 5.555 1.00 82.62 348 THR A N 1
ATOM 2768 C CA . THR A 1 348 ? -13.168 -10.393 6.963 1.00 82.62 348 THR A CA 1
ATOM 2769 C C . THR A 1 348 ? -13.495 -9.267 7.939 1.00 82.62 348 THR A C 1
ATOM 2771 O O . THR A 1 348 ? -14.008 -9.548 9.020 1.00 82.62 348 THR A O 1
ATOM 2774 N N . GLY A 1 349 ? -13.246 -8.010 7.571 1.00 82.69 349 GLY A N 1
ATOM 2775 C CA . GLY A 1 349 ? -13.281 -6.861 8.478 1.00 82.69 349 GLY A CA 1
ATOM 2776 C C . GLY A 1 349 ? -12.007 -6.691 9.313 1.00 82.69 349 GLY A C 1
ATOM 2777 O O . GLY A 1 349 ? -11.932 -5.768 10.120 1.00 82.69 349 GLY A O 1
ATOM 2778 N N . GLU A 1 350 ? -10.990 -7.537 9.137 1.00 87.00 350 GLU A N 1
ATOM 2779 C CA . GLU A 1 350 ? -9.727 -7.390 9.863 1.00 87.00 350 GLU A CA 1
ATOM 2780 C C . GLU A 1 350 ? -9.019 -6.083 9.488 1.00 87.00 350 GLU A C 1
ATOM 2782 O O . GLU A 1 350 ? -8.837 -5.766 8.314 1.00 87.00 350 GLU A O 1
ATOM 2787 N N . VAL A 1 351 ? -8.563 -5.331 10.485 1.00 86.75 351 VAL A N 1
ATOM 2788 C CA . VAL A 1 351 ? -7.647 -4.209 10.282 1.00 86.75 351 VAL A CA 1
ATOM 2789 C C . VAL A 1 351 ? -6.245 -4.761 10.025 1.00 86.75 351 VAL A C 1
ATOM 2791 O O . VAL A 1 351 ? -5.634 -5.340 10.921 1.00 86.75 351 VAL A O 1
ATOM 2794 N N . ILE A 1 352 ? -5.742 -4.569 8.805 1.00 84.06 352 ILE A N 1
ATOM 2795 C CA . ILE A 1 352 ? -4.436 -5.079 8.360 1.00 84.06 352 ILE A CA 1
ATOM 2796 C C . ILE A 1 352 ? -3.300 -4.139 8.741 1.00 84.06 352 ILE A C 1
ATOM 2798 O O . ILE A 1 352 ? -2.195 -4.593 9.048 1.00 84.06 352 ILE A O 1
ATOM 2802 N N . SER A 1 353 ? -3.567 -2.836 8.674 1.00 75.12 353 SER A N 1
ATOM 2803 C CA . SER A 1 353 ? -2.571 -1.792 8.876 1.00 75.12 353 SER A CA 1
ATOM 2804 C C . SER A 1 353 ? -2.905 -0.918 10.044 1.00 75.12 353 SER A C 1
ATOM 2806 O O . SER A 1 353 ? -4.056 -0.409 10.062 1.00 75.12 353 SER A O 1
#

Radius of gyration: 28.73 Å; Cα contacts (8 Å, |Δi|>4): 721; chains: 1; bounding box: 122×64×59 Å

Nearest PDB structures (foldseek):
  5fdh-assembly1_B  TM=6.024E-01  e=9.264E-01  Serratia marcescens
  4s2l-assembly1_B  TM=5.340E-01  e=1.097E+00  Enterobacter cloacae
  5bp4-assembly4_G  TM=3.781E-01  e=3.563E-01  Mycolicibacterium smegmatis MC2 155
  6i5d-assembly1_B  TM=4.062E-01  e=7.827E-01  Klebsiella pneumoniae
  3fip-assembly1_A  TM=2.453E-01  e=8.279E-01  Escherichia coli

Sequence (353 aa):
MRNQTFRSYFAYAILALAIASGCTKKKEEKNEVDPNAYLQVSDVQHKKFYFSRGAEDASSDNLIGAVPGFSQDFGVVEARVTESELQFIQVFVPNGRTATNQVIASYKITDHFDIQNDTNDFGEKTHKIVEDRKRPWDQRKYMRVDWATPTNNLSGFASSMVGVKGLEENTVLLETAKIEPGHISFLVETSVLGSRVTYRTHLTAAKPSDYKPIAYSLKDFEKFGYFYTQQNFEDMEKGLRDDGIKRFAETFNVCEASGAGSCATNKITWVLSKDFPEFYKDETKRAIAEWNKVFQEALGRTDTVVDLDTTVQADISDSRRNVINMFMHEVSFKGLLGVAQGIKDPETGEVIS

Secondary structure (DSSP, 8-state):
------SSSHHHHHHSTTSS------PPPEE-S-TTS-EEGGGTTT-EEEEEEEEEEE-TT-TT---TT-EEEEEEEEEEE-SSEEEEEEEE-TTSBS----EEEEEEEEEEEEEEEEE-TTSPEEEEEEEE--S-GGG-SEEEEEEEEESS--TTHHHHHSS----EEEEEE-S--EEETTEEEEEEEEEETTEEEEEEEEEEEPPP------B--HHHHTTT-S-EEEEEEEETTTEEEEEEEEEEE-B-----TTSSS------EEEEEETT--GGGHHHHHHHHHHHHHHHHHHHT--S--EEEEEEEEE-TT-TTSEEE-----S--TT---------B-TTT-BB--

Foldseek 3Di:
DDDDDDPDPPVVVVVVVVVPPPPPPPPAFAEPDDPLFKDFCVLAAQFKWFKKKFFLDWFLPFPLQHDHLDMDTQAIWHWHDDLFKTFTFDCDGFVDAHDDRDRLFIWTWPDFWAWAFDADPVRDGDSYIDTHDPDDRVPGGMIGTDPFDTPDQSAQPSCPPRNDRWGWAPKDWPDRWDDDRQKIKTKIWTDTPNIITIMMMMTGTDDDDQKDFDWDDPVRCVPPDDQKTWYFYADPVHGTDPVRITITHQDAQDAALVPPIHHDPDAQEEEEAPPADPVCPVVVQVVQVVVQVVVCVRRVHPDRRYYYDHVDHDRSNPQQHFYFYADPDPRYPVDDGGDGDHDANSVGSHGRD